Protein AF-A0A258YZA1-F1 (afdb_monomer_lite)

Foldseek 3Di:
DDDDQCLFVPVLLPPDDPVLLLVLLLDDDDDDDDDDDDDDDDDDCVVVVVVVCSVVSSVVSVVLVVVLVVVVVLLVVLLVCLQPPLQVVVLVCCVPVVPLQADEQEAAASRLVNVLSSLLHHDDLRHAEAHYALYATFLQLCAPVSVHVSVSSLVVLSHFWEYEAEAALLQCVRQVSCPSVCSSVVHDPPVGRDLPHSRHGCNHYNRHNHDPPQEDPPAQAQDPAPDADPIDTSHYHHHHYHVQQADPVRHRSSPSCPGNSNVRVSVNRVVVD

Sequence (273 aa):
TAEHSSNDGSVIFFEDSADVVFERAAQEPVAVPSTEDSDAAHDEGAAAGLIGDLFSGATRAVTSLLNLTTYYEMKKRAGTVGKNGVAPLIDGLDGQLGKLNRIHLIGHSFGGRLVTAAAANAMTDKIYSLVLLQAAFSHNGFSKTQNGFFRSMVDNQRIKGPIVVTHTRNDTAVGRAYPLASRISGVNAASLGDANDVFGGIGSNGAQRMEDGEVVGAINALLPSGQAYAWQPGKFHNLESSAFIVDPSGGDAHGFVYVPQVAWAISRVIVSA

Radius of gyration: 21.6 Å; chains: 1; bounding box: 56×41×61 Å

Structure (mmCIF, N/CA/C/O backbone):
data_AF-A0A258YZA1-F1
#
_entry.id   AF-A0A258YZA1-F1
#
loop_
_atom_site.group_PDB
_atom_site.id
_atom_site.type_symbol
_atom_site.label_atom_id
_atom_site.label_alt_id
_atom_site.label_comp_id
_atom_site.label_asym_id
_atom_site.label_entity_id
_atom_site.label_seq_id
_atom_site.pdbx_PDB_ins_code
_atom_site.Cartn_x
_atom_site.Cartn_y
_atom_site.Cartn_z
_atom_site.occupancy
_atom_site.B_iso_or_equiv
_atom_site.auth_seq_id
_atom_site.auth_comp_id
_atom_site.auth_asym_id
_atom_site.auth_atom_id
_atom_site.pdbx_PDB_model_num
ATOM 1 N N . THR A 1 1 ? 11.634 17.190 17.148 1.00 26.22 1 THR A N 1
ATOM 2 C CA . THR A 1 1 ? 12.636 17.441 16.092 1.00 26.22 1 THR A CA 1
ATOM 3 C C . THR A 1 1 ? 12.983 16.101 15.481 1.00 26.22 1 THR A C 1
ATOM 5 O O . THR A 1 1 ? 13.681 15.323 16.107 1.00 26.22 1 THR A O 1
ATOM 8 N N . ALA A 1 2 ? 12.354 15.753 14.357 1.00 27.14 2 ALA A N 1
ATOM 9 C CA . ALA A 1 2 ? 12.547 14.456 13.709 1.00 27.14 2 ALA A CA 1
ATOM 10 C C . ALA A 1 2 ? 13.579 14.621 12.590 1.00 27.14 2 ALA A C 1
ATOM 12 O O . ALA A 1 2 ? 13.326 15.365 11.640 1.00 27.14 2 ALA A O 1
ATOM 13 N N . GLU A 1 3 ? 14.736 13.976 12.738 1.00 26.12 3 GLU A N 1
ATOM 14 C CA . GLU A 1 3 ? 15.725 13.834 11.670 1.00 26.12 3 GLU A CA 1
ATOM 15 C C . GLU A 1 3 ? 15.060 13.196 10.445 1.00 26.12 3 GLU A C 1
ATOM 17 O O . GLU A 1 3 ? 14.357 12.187 10.544 1.00 26.12 3 GLU A O 1
ATOM 22 N N . HIS A 1 4 ? 15.228 13.835 9.286 1.00 33.91 4 HIS A N 1
ATOM 23 C CA . HIS A 1 4 ? 14.794 13.292 8.005 1.00 33.91 4 HIS A CA 1
ATOM 24 C C . HIS A 1 4 ? 15.561 11.993 7.734 1.00 33.91 4 HIS A C 1
ATOM 26 O O . HIS A 1 4 ? 16.783 11.993 7.635 1.00 33.91 4 HIS A O 1
ATOM 32 N N . SER A 1 5 ? 14.833 10.883 7.615 1.00 36.81 5 SER A N 1
ATOM 33 C CA . SER A 1 5 ? 15.388 9.594 7.201 1.00 36.81 5 SER A CA 1
ATOM 34 C C . SER A 1 5 ? 15.974 9.713 5.788 1.00 36.81 5 SER A C 1
ATOM 36 O O . SER A 1 5 ? 15.243 9.949 4.826 1.00 36.81 5 SER A O 1
ATOM 38 N N . SER A 1 6 ? 17.292 9.530 5.669 1.00 40.75 6 SER A N 1
ATOM 39 C CA . SER A 1 6 ? 18.077 9.548 4.422 1.00 40.75 6 SER A CA 1
ATOM 40 C C . SER A 1 6 ? 17.720 8.418 3.440 1.00 40.75 6 SER A C 1
ATOM 42 O O . SER A 1 6 ? 18.172 8.417 2.295 1.00 40.75 6 SER A O 1
ATOM 44 N N . ASN A 1 7 ? 16.857 7.483 3.850 1.00 42.94 7 ASN A N 1
ATOM 45 C CA . ASN A 1 7 ? 16.471 6.297 3.083 1.00 42.94 7 ASN A CA 1
ATOM 46 C C . ASN A 1 7 ? 15.399 6.548 2.005 1.00 42.94 7 ASN A C 1
ATOM 48 O O . ASN A 1 7 ? 14.974 5.603 1.338 1.00 42.94 7 ASN A O 1
ATOM 52 N N . ASP A 1 8 ? 14.926 7.788 1.819 1.00 46.78 8 ASP A N 1
ATOM 53 C CA . ASP A 1 8 ? 13.938 8.113 0.778 1.00 46.78 8 ASP A CA 1
ATOM 54 C C . ASP A 1 8 ? 14.512 8.795 -0.479 1.00 46.78 8 ASP A C 1
ATOM 56 O O . ASP A 1 8 ? 13.746 9.036 -1.426 1.00 46.78 8 ASP A O 1
ATOM 60 N N . GLY A 1 9 ? 15.826 9.066 -0.480 1.00 40.81 9 GLY A N 1
ATOM 61 C CA . GLY A 1 9 ? 16.595 9.630 -1.596 1.00 40.81 9 GLY A CA 1
ATOM 62 C C . GLY A 1 9 ? 16.413 11.130 -1.830 1.00 40.81 9 GLY A C 1
ATOM 63 O O . GLY A 1 9 ? 17.125 11.693 -2.656 1.00 40.81 9 GLY A O 1
ATOM 64 N N . SER A 1 10 ? 15.497 11.793 -1.114 1.00 42.19 10 SER A N 1
ATOM 65 C CA . SER A 1 10 ? 15.210 13.217 -1.334 1.00 42.19 10 SER A CA 1
ATOM 66 C C . SER A 1 10 ? 16.373 14.124 -0.925 1.00 42.19 10 SER A C 1
ATOM 68 O O . SER A 1 10 ? 16.656 15.093 -1.620 1.00 42.19 10 SER A O 1
ATOM 70 N N . VAL A 1 11 ? 17.089 13.779 0.149 1.00 39.25 11 VAL A N 1
ATOM 71 C CA . VAL A 1 11 ? 18.210 14.572 0.687 1.00 39.25 11 VAL A CA 1
ATOM 72 C C . VAL A 1 11 ? 19.355 14.695 -0.330 1.00 39.25 11 VAL A C 1
ATOM 74 O O . VAL A 1 11 ? 19.855 15.787 -0.562 1.00 39.25 11 VAL A O 1
ATOM 77 N N . ILE A 1 12 ? 19.680 13.606 -1.036 1.00 42.50 12 ILE A N 1
ATOM 78 C CA . ILE A 1 12 ? 20.759 13.555 -2.043 1.00 42.50 12 ILE A CA 1
ATOM 79 C C . ILE A 1 12 ? 20.463 14.472 -3.244 1.00 42.50 12 ILE A C 1
ATOM 81 O O . ILE A 1 12 ? 21.376 14.986 -3.876 1.00 42.50 12 ILE A O 1
ATOM 85 N N . PHE A 1 13 ? 19.187 14.692 -3.572 1.00 38.66 13 PHE A N 1
ATOM 86 C CA . PHE A 1 13 ? 18.798 15.464 -4.753 1.00 38.66 13 PHE A CA 1
ATOM 87 C C . PHE A 1 13 ? 18.743 16.981 -4.514 1.00 38.66 13 PHE A C 1
ATOM 89 O O . PHE A 1 13 ? 18.926 17.750 -5.452 1.00 38.66 13 PHE A O 1
ATOM 96 N N . PHE A 1 14 ? 18.464 17.422 -3.284 1.00 40.56 14 PHE A N 1
ATOM 97 C CA . PHE A 1 14 ? 18.261 18.844 -2.973 1.00 40.56 14 PHE A CA 1
ATOM 98 C C . PHE A 1 14 ? 19.474 19.527 -2.316 1.00 40.56 14 PHE A C 1
ATOM 100 O O . PHE A 1 14 ? 19.437 20.745 -2.149 1.00 40.56 14 PHE A O 1
ATOM 107 N N . GLU A 1 15 ? 20.524 18.781 -1.948 1.00 41.03 15 GLU A N 1
ATOM 108 C CA . GLU A 1 15 ? 21.741 19.330 -1.321 1.00 41.03 15 GLU A CA 1
ATOM 109 C C . GLU A 1 15 ? 22.916 19.548 -2.299 1.00 41.03 15 GLU A C 1
ATOM 111 O O . GLU A 1 15 ? 23.754 20.412 -2.040 1.00 41.03 15 GLU A O 1
ATOM 116 N N . ASP A 1 16 ? 22.965 18.844 -3.438 1.00 41.19 16 ASP A N 1
ATOM 117 C CA . ASP A 1 16 ? 24.006 19.021 -4.467 1.00 41.19 16 ASP A CA 1
ATOM 118 C C . ASP A 1 16 ? 23.702 20.220 -5.396 1.00 41.19 16 ASP A C 1
ATOM 120 O O . ASP A 1 16 ? 22.547 20.522 -5.710 1.00 41.19 16 ASP A O 1
ATOM 124 N N . SER A 1 17 ? 24.742 20.915 -5.876 1.00 39.44 17 SER A N 1
ATOM 125 C CA . SER A 1 17 ? 24.576 22.024 -6.826 1.00 39.44 17 SER A CA 1
ATOM 126 C C . SER A 1 17 ? 24.085 21.525 -8.191 1.00 39.44 17 SER A C 1
ATOM 128 O O . SER A 1 17 ? 24.500 20.472 -8.679 1.00 39.44 17 SER A O 1
ATOM 130 N N . ALA A 1 18 ? 23.211 22.306 -8.836 1.00 38.31 18 ALA A N 1
ATOM 131 C CA . ALA A 1 18 ? 22.598 21.952 -10.120 1.00 38.31 18 ALA A CA 1
ATOM 132 C C . ALA A 1 18 ? 23.637 21.564 -11.188 1.00 38.31 18 ALA A C 1
ATOM 134 O O . ALA A 1 18 ? 23.414 20.622 -11.944 1.00 38.31 18 ALA A O 1
ATOM 135 N N . ASP A 1 19 ? 24.792 22.231 -11.197 1.00 37.25 19 ASP A N 1
ATOM 136 C CA . ASP A 1 19 ? 25.877 21.998 -12.156 1.00 37.25 19 ASP A CA 1
ATOM 137 C C . ASP A 1 19 ? 26.463 20.579 -12.046 1.00 37.25 19 ASP A C 1
ATOM 139 O O . ASP A 1 19 ? 26.687 19.916 -13.056 1.00 37.25 19 ASP A O 1
ATOM 143 N N . VAL A 1 20 ? 26.615 20.066 -10.820 1.00 46.62 20 VAL A N 1
ATOM 144 C CA . VAL A 1 20 ? 27.126 18.711 -10.551 1.00 46.62 20 VAL A CA 1
ATOM 145 C C . VAL A 1 20 ? 26.106 17.649 -10.965 1.00 46.62 20 VAL A C 1
ATOM 147 O O . VAL A 1 20 ? 26.463 16.601 -11.505 1.00 46.62 20 VAL A O 1
ATOM 150 N N . VAL A 1 21 ? 24.817 17.925 -10.761 1.00 45.94 21 VAL A N 1
ATOM 151 C CA . VAL A 1 21 ? 23.722 17.046 -11.196 1.00 45.94 21 VAL A CA 1
ATOM 152 C C . VAL A 1 21 ? 23.637 16.995 -12.729 1.00 45.94 21 VAL A C 1
ATOM 154 O O . VAL A 1 21 ? 23.423 15.922 -13.297 1.00 45.94 21 VAL A O 1
ATOM 157 N N . PHE A 1 22 ? 23.855 18.127 -13.404 1.00 46.22 22 PHE A N 1
ATOM 158 C CA . PHE A 1 22 ? 23.875 18.227 -14.865 1.00 46.22 22 PHE A CA 1
ATOM 159 C C . PHE A 1 22 ? 25.072 17.512 -15.499 1.00 46.22 22 PHE A C 1
ATOM 161 O O . PHE A 1 22 ? 24.892 16.763 -16.460 1.00 46.22 22 PHE A O 1
ATOM 168 N N . GLU A 1 23 ? 26.272 17.688 -14.947 1.00 44.25 23 GLU A N 1
ATOM 169 C CA . GLU A 1 23 ? 27.494 17.051 -15.451 1.00 44.25 23 GLU A CA 1
ATOM 170 C C . GLU A 1 23 ? 27.418 15.518 -15.345 1.00 44.25 23 GLU A C 1
ATOM 172 O O . GLU A 1 23 ? 27.756 14.800 -16.288 1.00 44.25 23 GLU A O 1
ATOM 177 N N . ARG A 1 24 ? 26.864 15.002 -14.240 1.00 49.88 24 ARG A N 1
ATOM 178 C CA . ARG A 1 24 ? 26.657 13.559 -14.025 1.00 49.88 24 ARG A CA 1
ATOM 179 C C . ARG A 1 24 ? 25.540 12.968 -14.898 1.00 49.88 24 ARG A C 1
ATOM 181 O O . ARG A 1 24 ? 25.574 11.781 -15.216 1.00 49.88 24 ARG A O 1
ATOM 188 N N . ALA A 1 25 ? 24.560 13.775 -15.308 1.00 45.06 25 ALA A N 1
ATOM 189 C CA . ALA A 1 25 ? 23.486 13.353 -16.211 1.00 45.06 25 ALA A CA 1
ATOM 190 C C . ALA A 1 25 ? 23.902 13.341 -17.696 1.00 45.06 25 ALA A C 1
ATOM 192 O O . ALA A 1 25 ? 23.268 12.644 -18.490 1.00 45.06 25 ALA A O 1
ATOM 193 N N . ALA A 1 26 ? 24.944 14.097 -18.065 1.00 45.47 26 ALA A N 1
ATOM 194 C CA . ALA A 1 26 ? 25.428 14.250 -19.439 1.00 45.47 26 ALA A CA 1
ATOM 195 C C . ALA A 1 26 ? 26.462 13.191 -19.875 1.00 45.47 26 ALA A C 1
ATOM 197 O O . ALA A 1 26 ? 26.796 13.127 -21.056 1.00 45.47 26 ALA A O 1
ATOM 198 N N . GLN A 1 27 ? 26.968 12.358 -18.959 1.00 43.88 27 GLN A N 1
ATOM 199 C CA . GLN A 1 27 ? 27.915 11.291 -19.301 1.00 43.88 27 GLN A CA 1
ATOM 200 C C . GLN A 1 27 ? 27.212 10.128 -20.023 1.00 43.88 27 GLN A C 1
ATOM 202 O O . GLN A 1 27 ? 26.230 9.562 -19.530 1.00 43.88 27 GLN A O 1
ATOM 207 N N . GLU A 1 28 ? 27.723 9.774 -21.205 1.00 36.69 28 GLU A N 1
ATOM 208 C CA . GLU A 1 28 ? 27.230 8.655 -22.012 1.00 36.69 28 GLU A CA 1
ATOM 209 C C . GLU A 1 28 ? 27.427 7.297 -21.314 1.00 36.69 28 GLU A C 1
ATOM 211 O O . GLU A 1 28 ? 28.342 7.133 -20.502 1.00 36.69 28 GLU A O 1
ATOM 216 N N . PRO A 1 29 ? 26.566 6.299 -21.597 1.00 33.88 29 PRO A N 1
ATOM 217 C CA . PRO A 1 29 ? 26.710 4.974 -21.012 1.00 33.88 29 PRO A CA 1
ATOM 218 C C . PRO A 1 29 ? 28.062 4.357 -21.387 1.00 33.88 29 PRO A C 1
ATOM 220 O O . PRO A 1 29 ? 28.416 4.280 -22.560 1.00 33.88 29 PRO A O 1
ATOM 223 N N . VAL A 1 30 ? 28.783 3.828 -20.396 1.00 29.08 30 VAL A N 1
ATOM 224 C CA . VAL A 1 30 ? 29.873 2.887 -20.666 1.00 29.08 30 VAL A CA 1
ATOM 225 C C . VAL A 1 30 ? 29.246 1.653 -21.309 1.00 29.08 30 VAL A C 1
ATOM 227 O O . VAL A 1 30 ? 28.420 0.975 -20.692 1.00 29.08 30 VAL A O 1
ATOM 230 N N . ALA A 1 31 ? 29.605 1.402 -22.567 1.00 26.11 31 ALA A N 1
ATOM 231 C CA . ALA A 1 31 ? 29.191 0.218 -23.296 1.00 26.11 31 ALA A CA 1
ATOM 232 C C . ALA A 1 31 ? 29.581 -1.041 -22.506 1.00 26.11 31 ALA A C 1
ATOM 234 O O . ALA A 1 31 ? 30.740 -1.240 -22.141 1.00 26.11 31 ALA A O 1
ATOM 235 N N . VAL A 1 32 ? 28.598 -1.896 -22.241 1.00 27.41 32 VAL A N 1
ATOM 236 C CA . VAL A 1 32 ? 28.840 -3.272 -21.801 1.00 27.41 32 VAL A CA 1
ATOM 237 C C . VAL A 1 32 ? 29.402 -4.006 -23.024 1.00 27.41 32 VAL A C 1
ATOM 239 O O . VAL A 1 32 ? 28.780 -3.902 -24.084 1.00 27.41 32 VAL A O 1
ATOM 242 N N . PRO A 1 33 ? 30.556 -4.697 -22.951 1.00 25.52 33 PRO A N 1
ATOM 243 C CA . PRO A 1 33 ? 31.137 -5.315 -24.134 1.00 25.52 33 PRO A CA 1
ATOM 244 C C . PRO A 1 33 ? 30.206 -6.431 -24.613 1.00 25.52 33 PRO A C 1
ATOM 246 O O . PRO A 1 33 ? 30.085 -7.475 -23.974 1.00 25.52 33 PRO A O 1
ATOM 249 N N . SER A 1 34 ? 29.524 -6.188 -25.731 1.00 27.12 34 SER A N 1
ATOM 250 C CA . SER A 1 34 ? 28.928 -7.245 -26.537 1.00 27.12 34 SER A CA 1
ATOM 251 C C . SER A 1 34 ? 30.040 -7.793 -27.420 1.00 27.12 34 SER A C 1
ATOM 253 O O . SER A 1 34 ? 30.745 -7.057 -28.104 1.00 27.12 34 SER A O 1
ATOM 255 N N . THR A 1 35 ? 30.261 -9.094 -27.311 1.00 29.38 35 THR A N 1
ATOM 256 C CA . THR A 1 35 ? 31.112 -9.838 -28.229 1.00 29.38 35 THR A CA 1
ATOM 257 C C . THR A 1 35 ? 30.246 -10.206 -29.423 1.00 29.38 35 THR A C 1
ATOM 259 O O . THR A 1 35 ? 29.247 -10.887 -29.231 1.00 29.38 35 THR A O 1
ATOM 262 N N . GLU A 1 36 ? 30.586 -9.686 -30.605 1.00 26.58 36 GLU A N 1
ATOM 263 C CA . GLU A 1 36 ? 30.593 -10.382 -31.905 1.00 26.58 36 GLU A CA 1
ATOM 264 C C . GLU A 1 36 ? 30.867 -9.383 -33.049 1.00 26.58 36 GLU A C 1
ATOM 266 O O . GLU A 1 36 ? 30.218 -8.346 -33.172 1.00 26.58 36 GLU A O 1
ATOM 271 N N . ASP A 1 37 ? 31.880 -9.707 -33.857 1.00 26.53 37 ASP A N 1
ATOM 272 C CA . ASP A 1 37 ? 32.347 -8.974 -35.038 1.00 26.53 37 ASP A CA 1
ATOM 273 C C . ASP A 1 37 ? 31.371 -9.075 -36.229 1.00 26.53 37 ASP A C 1
ATOM 275 O O . ASP A 1 37 ? 30.843 -10.150 -36.515 1.00 26.53 37 ASP A O 1
ATOM 279 N N . SER A 1 38 ? 31.217 -7.993 -37.007 1.00 26.86 38 SER A N 1
ATOM 280 C CA . SER A 1 38 ? 31.479 -7.987 -38.468 1.00 26.86 38 SER A CA 1
ATOM 281 C C . SER A 1 38 ? 31.224 -6.621 -39.142 1.00 26.86 38 SER A C 1
ATOM 283 O O . SER A 1 38 ? 30.146 -6.039 -39.068 1.00 26.86 38 SER A O 1
ATOM 285 N N . ASP A 1 39 ? 32.290 -6.156 -39.800 1.00 25.36 39 ASP A N 1
ATOM 286 C CA . ASP A 1 39 ? 32.493 -5.178 -40.885 1.00 25.36 39 ASP A CA 1
ATOM 287 C C . ASP A 1 39 ? 31.299 -4.515 -41.619 1.00 25.36 39 ASP A C 1
ATOM 289 O O . ASP A 1 39 ? 30.446 -5.187 -42.193 1.00 25.36 39 ASP A O 1
ATOM 293 N N . ALA A 1 40 ? 31.359 -3.179 -41.786 1.00 25.61 40 ALA A N 1
ATOM 294 C CA . ALA A 1 40 ? 31.818 -2.495 -43.022 1.00 25.61 40 ALA A CA 1
ATOM 295 C C . ALA A 1 40 ? 31.215 -1.074 -43.219 1.00 25.61 40 ALA A C 1
ATOM 297 O O . ALA A 1 40 ? 30.014 -0.903 -43.387 1.00 25.61 40 ALA A O 1
ATOM 298 N N . ALA A 1 41 ? 32.118 -0.083 -43.251 1.00 27.83 41 ALA A N 1
ATOM 299 C CA . ALA A 1 41 ? 32.136 1.223 -43.939 1.00 27.83 41 ALA A CA 1
ATOM 300 C C . ALA A 1 41 ? 30.834 1.947 -44.376 1.00 27.83 41 ALA A C 1
ATOM 302 O O . ALA A 1 41 ? 30.121 1.488 -45.260 1.00 27.83 41 ALA A O 1
ATOM 303 N N . HIS A 1 42 ? 30.685 3.207 -43.936 1.00 27.11 42 HIS A N 1
ATOM 304 C CA . HIS A 1 42 ? 30.753 4.391 -44.816 1.00 27.11 42 HIS A CA 1
ATOM 305 C C . HIS A 1 42 ? 30.848 5.679 -43.974 1.00 27.11 42 HIS A C 1
ATOM 307 O O . HIS A 1 42 ? 29.958 5.994 -43.188 1.00 27.11 42 HIS A O 1
ATOM 313 N N . ASP A 1 43 ? 31.953 6.405 -44.143 1.00 35.44 43 ASP A N 1
ATOM 314 C CA . ASP A 1 43 ? 32.221 7.717 -43.555 1.00 35.44 43 ASP A CA 1
ATOM 315 C C . ASP A 1 43 ? 31.808 8.794 -44.563 1.00 35.44 43 ASP A C 1
ATOM 317 O O . ASP A 1 43 ? 32.423 8.901 -45.618 1.00 35.44 43 ASP A O 1
ATOM 321 N N . GLU A 1 44 ? 30.724 9.513 -44.267 1.00 32.56 44 GLU A N 1
ATOM 322 C CA . GLU A 1 44 ? 30.399 10.851 -44.784 1.00 32.56 44 GLU A CA 1
ATOM 323 C C . GLU A 1 44 ? 29.181 11.384 -43.998 1.00 32.56 44 GLU A C 1
ATOM 325 O O . GLU A 1 44 ? 28.026 11.283 -44.406 1.00 32.56 44 GLU A O 1
ATOM 330 N N . GLY A 1 45 ? 29.430 11.894 -42.786 1.00 33.47 45 GLY A N 1
ATOM 331 C CA . GLY A 1 45 ? 28.372 12.448 -41.921 1.00 33.47 45 GLY A CA 1
ATOM 332 C C . GLY A 1 45 ? 28.764 12.751 -40.469 1.00 33.47 45 GLY A C 1
ATOM 333 O O . GLY A 1 45 ? 27.928 13.217 -39.692 1.00 33.47 45 GLY A O 1
ATOM 334 N N . ALA A 1 46 ? 30.025 12.524 -40.088 1.00 37.81 46 ALA A N 1
ATOM 335 C CA . ALA A 1 46 ? 30.468 12.530 -38.693 1.00 37.81 46 ALA A CA 1
ATOM 336 C C . ALA A 1 46 ? 30.222 13.857 -37.944 1.00 37.81 46 ALA A C 1
ATOM 338 O O . ALA A 1 46 ? 29.869 13.843 -36.769 1.00 37.81 46 ALA A O 1
ATOM 339 N N . ALA A 1 47 ? 30.328 15.017 -38.602 1.00 34.66 47 ALA A N 1
ATOM 340 C CA . ALA A 1 47 ? 30.189 16.309 -37.920 1.00 34.66 47 ALA A CA 1
ATOM 341 C C . ALA A 1 47 ? 28.732 16.695 -37.586 1.00 34.66 47 ALA A C 1
ATOM 343 O O . ALA A 1 47 ? 28.492 17.366 -36.583 1.00 34.66 47 ALA A O 1
ATOM 344 N N . ALA A 1 48 ? 27.753 16.264 -38.392 1.00 34.44 48 ALA A N 1
ATOM 345 C CA . ALA A 1 48 ? 26.333 16.535 -38.137 1.00 34.44 48 ALA A CA 1
ATOM 346 C C . ALA A 1 48 ? 25.737 15.551 -37.114 1.00 34.44 48 ALA A C 1
ATOM 348 O O . ALA A 1 48 ? 24.913 15.955 -36.291 1.00 34.44 48 ALA A O 1
ATOM 349 N N . GLY A 1 49 ? 26.204 14.295 -37.125 1.00 35.62 49 GLY A N 1
ATOM 350 C CA . GLY A 1 49 ? 25.858 13.281 -36.125 1.00 35.62 49 GLY A CA 1
ATOM 351 C C . GLY A 1 49 ? 26.360 13.649 -34.730 1.00 35.62 49 GLY A C 1
ATOM 352 O O . GLY A 1 49 ? 25.575 13.663 -33.797 1.00 35.62 49 GLY A O 1
ATOM 353 N N . LEU A 1 50 ? 27.615 14.094 -34.598 1.00 36.19 50 LEU A N 1
ATOM 354 C CA . LEU A 1 50 ? 28.203 14.461 -33.300 1.00 36.19 50 LEU A CA 1
ATOM 355 C C . LEU A 1 50 ? 27.510 15.657 -32.624 1.00 36.19 50 LEU A C 1
ATOM 357 O O . LEU A 1 50 ? 27.312 15.653 -31.412 1.00 36.19 50 LEU A O 1
ATOM 361 N N . ILE A 1 51 ? 27.106 16.679 -33.387 1.00 35.62 51 ILE A N 1
ATOM 362 C CA . ILE A 1 51 ? 26.368 17.828 -32.832 1.00 35.62 51 ILE A CA 1
ATOM 363 C C . ILE A 1 51 ? 24.924 17.416 -32.504 1.00 35.62 51 ILE A C 1
ATOM 365 O O . ILE A 1 51 ? 24.411 17.782 -31.448 1.00 35.62 51 ILE A O 1
ATOM 369 N N . GLY A 1 52 ? 24.279 16.613 -33.357 1.00 38.12 52 GLY A N 1
ATOM 370 C CA . GLY A 1 52 ? 22.950 16.054 -33.089 1.00 38.12 52 GLY A CA 1
ATOM 371 C C . GLY A 1 52 ? 22.916 15.127 -31.868 1.00 38.12 52 GLY A C 1
ATOM 372 O O . GLY A 1 52 ? 21.979 15.193 -31.073 1.00 38.12 52 GLY A O 1
ATOM 373 N N . ASP A 1 53 ? 23.958 14.326 -31.661 1.00 47.88 53 ASP A N 1
ATOM 374 C CA . ASP A 1 53 ? 24.106 13.409 -30.531 1.00 47.88 53 ASP A CA 1
ATOM 375 C C . ASP A 1 53 ? 24.410 14.149 -29.227 1.00 47.88 53 ASP A C 1
ATOM 377 O O . ASP A 1 53 ? 23.788 13.856 -28.207 1.00 47.88 53 ASP A O 1
ATOM 381 N N . LEU A 1 54 ? 25.232 15.204 -29.261 1.00 42.66 54 LEU A N 1
ATOM 382 C CA . LEU A 1 54 ? 25.462 16.071 -28.098 1.00 42.66 54 LEU A CA 1
ATOM 383 C C . LEU A 1 54 ? 24.204 16.860 -27.698 1.00 42.66 54 LEU A C 1
ATOM 385 O O . LEU A 1 54 ? 23.849 16.908 -26.517 1.00 42.66 54 LEU A O 1
ATOM 389 N N . PHE A 1 55 ? 23.482 17.444 -28.662 1.00 45.16 55 PHE A N 1
ATOM 390 C CA . PHE A 1 55 ? 22.226 18.156 -28.385 1.00 45.16 55 PHE A CA 1
ATOM 391 C C . PHE A 1 55 ? 21.103 17.200 -27.956 1.00 45.16 55 PHE A C 1
ATOM 393 O O . PHE A 1 55 ? 20.326 17.519 -27.050 1.00 45.16 55 PHE A O 1
ATOM 400 N N . SER A 1 56 ? 21.017 16.010 -28.557 1.00 52.84 56 SER A N 1
ATOM 401 C CA . SER A 1 56 ? 20.055 14.983 -28.145 1.00 52.84 56 SER A CA 1
ATOM 402 C C . SER A 1 56 ? 20.417 14.370 -26.788 1.00 52.84 56 SER A C 1
ATOM 404 O O . SER A 1 56 ? 19.525 13.998 -26.030 1.00 52.84 56 SER A O 1
ATOM 406 N N . GLY A 1 57 ? 21.704 14.285 -26.445 1.00 49.81 57 GLY A N 1
ATOM 407 C CA . GLY A 1 57 ? 22.202 13.861 -25.138 1.00 49.81 57 GLY A CA 1
ATOM 408 C C . GLY A 1 57 ? 21.850 14.870 -24.047 1.00 49.81 57 GLY A C 1
ATOM 409 O O . GLY A 1 57 ? 21.239 14.503 -23.045 1.00 49.81 57 GLY A O 1
ATOM 410 N N . ALA A 1 58 ? 22.115 16.159 -24.281 1.00 52.22 58 ALA A N 1
ATOM 411 C CA . ALA A 1 58 ? 21.763 17.235 -23.352 1.00 52.22 58 ALA A CA 1
ATOM 412 C C . ALA A 1 58 ? 20.241 17.360 -23.147 1.00 52.22 58 ALA A C 1
ATOM 414 O O . ALA A 1 58 ? 19.770 17.491 -22.018 1.00 52.22 58 ALA A O 1
ATOM 415 N N . THR A 1 59 ? 19.443 17.256 -24.214 1.00 53.38 59 THR A N 1
ATOM 416 C CA . THR A 1 59 ? 17.970 17.275 -24.108 1.00 53.38 59 THR A CA 1
ATOM 417 C C . THR A 1 59 ? 17.416 16.029 -23.416 1.00 53.38 59 THR A C 1
ATOM 419 O O . THR A 1 59 ? 16.491 16.149 -22.607 1.00 53.38 59 THR A O 1
ATOM 422 N N . ARG A 1 60 ? 18.000 14.843 -23.641 1.00 52.47 60 ARG A N 1
ATOM 423 C CA . ARG A 1 60 ? 17.674 13.618 -22.888 1.00 52.47 60 ARG A CA 1
ATOM 424 C C . ARG A 1 60 ? 18.053 13.734 -21.412 1.00 52.47 60 ARG A C 1
ATOM 426 O O . ARG A 1 60 ? 17.261 13.313 -20.568 1.00 52.47 60 ARG A O 1
ATOM 433 N N . ALA A 1 61 ? 19.194 14.340 -21.087 1.00 52.66 61 ALA A N 1
ATOM 434 C CA . ALA A 1 61 ? 19.631 14.590 -19.713 1.00 52.66 61 ALA A CA 1
ATOM 435 C C . ALA A 1 61 ? 18.693 15.571 -18.990 1.00 52.66 61 ALA A C 1
ATOM 437 O O . ALA A 1 61 ? 18.194 15.255 -17.911 1.00 52.66 61 ALA A O 1
ATOM 438 N N . VAL A 1 62 ? 18.357 16.702 -19.623 1.00 52.25 62 VAL A N 1
ATOM 439 C CA . VAL A 1 62 ? 17.372 17.674 -19.112 1.00 52.25 62 VAL A CA 1
ATOM 440 C C . VAL A 1 62 ? 16.009 17.010 -18.911 1.00 52.25 62 VAL A C 1
ATOM 442 O O . VAL A 1 62 ? 15.417 17.141 -17.846 1.00 52.25 62 VAL A O 1
ATOM 445 N N . THR A 1 63 ? 15.515 16.253 -19.893 1.00 53.53 63 THR A N 1
ATOM 446 C CA . THR A 1 63 ? 14.209 15.575 -19.798 1.00 53.53 63 THR A CA 1
ATOM 447 C C . THR A 1 63 ? 14.209 14.519 -18.696 1.00 53.53 63 THR A C 1
ATOM 449 O O . THR A 1 63 ? 13.254 14.424 -17.931 1.00 53.53 63 THR A O 1
ATOM 452 N N . SER A 1 64 ? 15.298 13.763 -18.551 1.00 53.53 64 SER A N 1
ATOM 453 C CA . SER A 1 64 ? 15.455 12.775 -17.477 1.00 53.53 64 SER A CA 1
ATOM 454 C C . SER A 1 64 ? 15.506 13.438 -16.099 1.00 53.53 64 SER A C 1
ATOM 456 O O . SER A 1 64 ? 14.863 12.956 -15.169 1.00 53.53 64 SER A O 1
ATOM 458 N N . LEU A 1 65 ? 16.199 14.574 -15.974 1.00 50.72 65 LEU A N 1
ATOM 459 C CA . LEU A 1 65 ? 16.262 15.362 -14.744 1.00 50.72 65 LEU A CA 1
ATOM 460 C C . LEU A 1 65 ? 14.910 16.009 -14.402 1.00 50.72 65 LEU A C 1
ATOM 462 O O . LEU A 1 65 ? 14.495 15.995 -13.243 1.00 50.72 65 LEU A O 1
ATOM 466 N N . LEU A 1 66 ? 14.187 16.530 -15.396 1.00 51.88 66 LEU A N 1
ATOM 467 C CA . LEU A 1 66 ? 12.833 17.066 -15.228 1.00 51.88 66 LEU A CA 1
ATOM 468 C C . LEU A 1 66 ? 11.845 15.968 -14.827 1.00 51.88 66 LEU A C 1
ATOM 470 O O . LEU A 1 66 ? 11.035 16.177 -13.924 1.00 51.88 66 LEU A O 1
ATOM 474 N N . ASN A 1 67 ? 11.946 14.785 -15.433 1.00 56.75 67 ASN A N 1
ATOM 475 C CA . ASN A 1 67 ? 11.141 13.622 -15.067 1.00 56.75 67 ASN A CA 1
ATOM 476 C C . ASN A 1 67 ? 11.450 13.160 -13.637 1.00 56.75 67 ASN A C 1
ATOM 478 O O . ASN A 1 67 ? 10.526 12.859 -12.883 1.00 56.75 67 ASN A O 1
ATOM 482 N N . LEU A 1 68 ? 12.721 13.186 -13.226 1.00 59.19 68 LEU A N 1
ATOM 483 C CA . LEU A 1 68 ? 13.135 12.857 -11.862 1.00 59.19 68 LEU A CA 1
ATOM 484 C C . LEU A 1 68 ? 12.644 13.894 -10.840 1.00 59.19 68 LEU A C 1
ATOM 486 O O . LEU A 1 68 ? 12.091 13.535 -9.802 1.00 59.19 68 LEU A O 1
ATOM 490 N N . THR A 1 69 ? 12.789 15.183 -11.149 1.00 57.09 69 THR A N 1
ATOM 491 C CA . THR A 1 69 ? 12.294 16.284 -10.305 1.00 57.09 69 THR A CA 1
ATOM 492 C C . THR A 1 69 ? 10.781 16.181 -10.137 1.00 57.09 69 THR A C 1
ATOM 494 O O . THR A 1 69 ? 10.264 16.230 -9.022 1.00 57.09 69 THR A O 1
ATOM 497 N N . THR A 1 70 ? 10.071 15.960 -11.245 1.00 59.25 70 THR A N 1
ATOM 498 C CA . THR A 1 70 ? 8.619 15.756 -11.262 1.00 59.25 70 THR A CA 1
ATOM 499 C C . THR A 1 70 ? 8.230 14.539 -10.429 1.00 59.25 70 THR A C 1
ATOM 501 O O . THR A 1 70 ? 7.304 14.620 -9.626 1.00 59.25 70 THR A O 1
ATOM 504 N N . TYR A 1 71 ? 8.976 13.439 -10.537 1.00 61.34 71 TYR A N 1
ATOM 505 C CA . TYR A 1 71 ? 8.773 12.237 -9.733 1.00 61.34 71 TYR A CA 1
ATOM 506 C C . TYR A 1 71 ? 8.918 12.511 -8.227 1.00 61.34 71 TYR A C 1
ATOM 508 O O . TYR A 1 71 ? 8.032 12.145 -7.448 1.00 61.34 71 TYR A O 1
ATOM 516 N N . TYR A 1 72 ? 9.982 13.197 -7.794 1.00 64.50 72 TYR A N 1
ATOM 517 C CA . TYR A 1 72 ? 10.176 13.541 -6.379 1.00 64.50 72 TYR A CA 1
ATOM 518 C C . TYR A 1 72 ? 9.121 14.521 -5.864 1.00 64.50 72 TYR A C 1
ATOM 520 O O . TYR A 1 72 ? 8.595 14.336 -4.762 1.00 64.50 72 TYR A O 1
ATOM 528 N N . GLU A 1 73 ? 8.748 15.515 -6.669 1.00 69.44 73 GLU A N 1
ATOM 529 C CA . GLU A 1 73 ? 7.646 16.425 -6.360 1.00 69.44 73 GLU A CA 1
ATOM 530 C C . GLU A 1 73 ? 6.321 15.670 -6.209 1.00 69.44 73 GLU A C 1
ATOM 532 O O . GLU A 1 73 ? 5.612 15.856 -5.220 1.00 69.44 73 GLU A O 1
ATOM 537 N N . MET A 1 74 ? 5.998 14.752 -7.124 1.00 72.06 74 MET A N 1
ATOM 538 C CA . MET A 1 74 ? 4.795 13.917 -7.041 1.00 72.06 74 MET A CA 1
ATOM 539 C C . MET A 1 74 ? 4.810 13.013 -5.802 1.00 72.06 74 MET A C 1
ATOM 541 O O . MET A 1 74 ? 3.810 12.943 -5.084 1.00 72.06 74 MET A O 1
ATOM 545 N N . LYS A 1 75 ? 5.952 12.394 -5.480 1.00 70.81 75 LYS A N 1
ATOM 546 C CA . LYS A 1 75 ? 6.149 11.587 -4.263 1.00 70.81 75 LYS A CA 1
ATOM 547 C C . LYS A 1 75 ? 5.932 12.409 -2.991 1.00 70.81 75 LYS A C 1
ATOM 549 O O . LYS A 1 75 ? 5.263 11.956 -2.053 1.00 70.81 75 LYS A O 1
ATOM 554 N N . LYS A 1 76 ? 6.492 13.621 -2.940 1.00 74.38 76 LYS A N 1
ATOM 555 C CA . LYS A 1 76 ? 6.339 14.558 -1.819 1.00 74.38 76 LYS A CA 1
ATOM 556 C C . LYS A 1 76 ? 4.884 14.996 -1.680 1.00 74.38 76 LYS A C 1
ATOM 558 O O . LYS A 1 76 ? 4.308 14.866 -0.600 1.00 74.38 76 LYS A O 1
ATOM 563 N N . ARG A 1 77 ? 4.259 15.416 -2.785 1.00 78.31 77 ARG A N 1
ATOM 564 C CA . ARG A 1 77 ? 2.847 15.819 -2.839 1.00 78.31 77 ARG A CA 1
ATOM 565 C C . ARG A 1 77 ? 1.914 14.697 -2.412 1.00 78.31 77 ARG A C 1
ATOM 567 O O . ARG A 1 77 ? 1.011 14.964 -1.632 1.00 78.31 77 ARG A O 1
ATOM 574 N N . ALA A 1 78 ? 2.152 13.457 -2.832 1.00 81.75 78 ALA A N 1
ATOM 575 C CA . ALA A 1 78 ? 1.353 12.310 -2.407 1.00 81.75 78 ALA A CA 1
ATOM 576 C C . ALA A 1 78 ? 1.342 12.152 -0.877 1.00 81.75 78 ALA A C 1
ATOM 578 O O . ALA A 1 78 ? 0.278 11.995 -0.281 1.00 81.75 78 ALA A O 1
ATOM 579 N N . GLY A 1 79 ? 2.507 12.278 -0.231 1.00 83.38 79 GLY A N 1
ATOM 580 C CA . GLY A 1 79 ? 2.603 12.277 1.232 1.00 83.38 79 GLY A CA 1
ATOM 581 C C . GLY A 1 79 ? 1.847 13.444 1.876 1.00 83.38 79 GLY A C 1
ATOM 582 O O . GLY A 1 79 ? 1.070 13.237 2.808 1.00 83.38 79 GLY A O 1
ATOM 583 N N . THR A 1 80 ? 2.024 14.659 1.347 1.00 86.56 80 THR A N 1
ATOM 584 C CA . THR A 1 80 ? 1.340 15.871 1.829 1.00 86.56 80 THR A CA 1
ATOM 585 C C . THR A 1 80 ? -0.179 15.776 1.689 1.00 86.56 80 THR A C 1
ATOM 587 O O . THR A 1 80 ? -0.892 16.071 2.643 1.00 86.56 80 THR A O 1
ATOM 590 N N . VAL A 1 81 ? -0.688 15.339 0.534 1.00 94.00 81 VAL A N 1
ATOM 591 C CA . VAL A 1 81 ? -2.128 15.178 0.276 1.00 94.00 81 VAL A CA 1
ATOM 592 C C . VAL A 1 81 ? -2.716 14.083 1.162 1.00 94.00 81 VAL A C 1
ATOM 594 O O . VAL A 1 81 ? -3.795 14.268 1.719 1.00 94.00 81 VAL A O 1
ATOM 597 N N . GLY A 1 82 ? -2.004 12.970 1.352 1.00 95.88 82 GLY A N 1
ATOM 598 C CA . GLY A 1 82 ? -2.440 11.906 2.254 1.00 95.88 82 GLY A CA 1
ATOM 599 C C . GLY A 1 82 ? -2.586 12.398 3.693 1.00 95.88 82 GLY A C 1
ATOM 600 O O . GLY A 1 82 ? -3.644 12.235 4.298 1.00 95.88 82 GLY A O 1
ATOM 601 N N . LYS A 1 83 ? -1.550 13.067 4.213 1.00 94.81 83 LYS A N 1
ATOM 602 C CA . LYS A 1 83 ? -1.509 13.574 5.591 1.00 94.81 83 LYS A CA 1
ATOM 603 C C . LYS A 1 83 ? -2.464 14.743 5.847 1.00 94.81 83 LYS A C 1
ATOM 605 O O . LYS A 1 83 ? -3.142 14.753 6.864 1.00 94.81 83 LYS A O 1
ATOM 610 N N . ASN A 1 84 ? -2.479 15.743 4.969 1.00 94.25 84 ASN A N 1
ATOM 611 C CA . ASN A 1 84 ? -3.169 17.013 5.225 1.00 94.25 84 ASN A CA 1
ATOM 612 C C . ASN A 1 84 ? -4.537 17.109 4.535 1.00 94.25 84 ASN A C 1
ATOM 614 O O . ASN A 1 84 ? -5.306 18.007 4.853 1.00 94.25 84 ASN A O 1
ATOM 618 N N . GLY A 1 85 ? -4.828 16.230 3.572 1.00 95.56 85 GLY A N 1
ATOM 619 C CA . GLY A 1 85 ? -6.095 16.211 2.838 1.00 95.56 85 GLY A CA 1
ATOM 620 C C . GLY A 1 85 ? -6.946 14.998 3.194 1.00 95.56 85 GLY A C 1
ATOM 621 O O . GLY A 1 85 ? -8.021 15.137 3.771 1.00 95.56 85 GLY A O 1
ATOM 622 N N . VAL A 1 86 ? -6.461 13.797 2.867 1.00 96.50 86 VAL A N 1
ATOM 623 C CA . VAL A 1 86 ? -7.266 12.571 2.993 1.00 96.50 86 VAL A CA 1
ATOM 624 C C . VAL A 1 86 ? -7.457 12.142 4.445 1.00 96.50 86 VAL A C 1
ATOM 626 O O . VAL A 1 86 ? -8.572 11.769 4.791 1.00 96.50 86 VAL A O 1
ATOM 629 N N . ALA A 1 87 ? -6.435 12.229 5.304 1.00 96.56 87 ALA A N 1
ATOM 630 C CA . ALA A 1 87 ? -6.579 11.902 6.727 1.00 96.56 87 ALA A CA 1
ATOM 631 C C . ALA A 1 87 ? -7.687 12.729 7.428 1.00 96.56 87 ALA A C 1
ATOM 633 O O . ALA A 1 87 ? -8.621 12.123 7.951 1.00 96.56 87 ALA A O 1
ATOM 634 N N . PRO A 1 88 ? -7.691 14.078 7.355 1.00 96.00 88 PRO A N 1
ATOM 635 C CA . PRO A 1 88 ? -8.786 14.879 7.907 1.00 96.00 88 PRO A CA 1
ATOM 636 C C . PRO A 1 88 ? -10.155 14.577 7.286 1.00 96.00 88 PRO A C 1
ATOM 638 O O . PRO A 1 88 ? -11.169 14.619 7.980 1.00 96.00 88 PRO A O 1
ATOM 641 N N . LEU A 1 89 ? -10.203 14.259 5.986 1.00 93.56 89 LEU A N 1
ATOM 642 C CA . LEU A 1 89 ? -11.448 13.884 5.314 1.00 93.56 89 LEU A CA 1
ATOM 643 C C . LEU A 1 89 ? -12.038 12.598 5.904 1.00 93.56 89 LEU A C 1
ATOM 645 O O . LEU A 1 89 ? -13.232 12.562 6.198 1.00 93.56 89 LEU A O 1
ATOM 649 N N . ILE A 1 90 ? -11.226 11.553 6.088 1.00 92.69 90 ILE A N 1
ATOM 650 C CA . ILE A 1 90 ? -11.725 10.287 6.639 1.00 92.69 90 ILE A CA 1
ATOM 651 C C . ILE A 1 90 ? -12.121 10.411 8.113 1.00 92.69 90 ILE A C 1
ATOM 653 O O . ILE A 1 90 ? -13.123 9.819 8.510 1.00 92.69 90 ILE A O 1
ATOM 657 N N . ASP A 1 91 ? -11.419 11.244 8.886 1.00 92.62 91 ASP A N 1
ATOM 658 C CA . ASP A 1 91 ? -11.805 11.571 10.264 1.00 92.62 91 ASP A CA 1
ATOM 659 C C . ASP A 1 91 ? -13.153 12.315 10.312 1.00 92.62 91 ASP A C 1
ATOM 661 O O . ASP A 1 91 ? -14.001 12.035 11.161 1.00 92.62 91 ASP A O 1
ATOM 665 N N . GLY A 1 92 ? -13.392 13.226 9.362 1.00 89.62 92 GLY A N 1
ATOM 666 C CA . GLY A 1 92 ? -14.669 13.928 9.228 1.00 89.62 92 GLY A CA 1
ATOM 667 C C . GLY A 1 92 ? -15.833 13.013 8.830 1.00 89.62 92 GLY A C 1
ATOM 668 O O . GLY A 1 92 ? -16.936 13.159 9.358 1.00 89.62 92 GLY A O 1
ATOM 669 N N . LEU A 1 93 ? -15.595 12.049 7.931 1.00 85.81 93 LEU A N 1
ATOM 670 C CA . LEU A 1 93 ? -16.610 11.077 7.503 1.00 85.81 93 LEU A CA 1
ATOM 671 C C . LEU A 1 93 ? -17.065 10.167 8.651 1.00 85.81 93 LEU A C 1
ATOM 673 O O . LEU A 1 93 ? -18.261 9.897 8.768 1.00 85.81 93 LEU A O 1
ATOM 677 N N . ASP A 1 94 ? -16.137 9.728 9.504 1.00 75.31 94 ASP A N 1
ATOM 678 C CA . ASP A 1 94 ? -16.440 8.925 10.696 1.00 75.31 94 ASP A CA 1
ATOM 679 C C . ASP A 1 94 ? -17.384 9.681 11.648 1.00 75.31 94 ASP A C 1
ATOM 681 O O . ASP A 1 94 ? -18.431 9.167 12.046 1.00 75.31 94 ASP A O 1
ATOM 685 N N . GLY A 1 95 ? -17.090 10.962 11.902 1.00 75.62 95 GLY A N 1
ATOM 686 C CA . GLY A 1 95 ? -17.928 11.820 12.744 1.00 75.62 95 GLY A CA 1
ATOM 687 C C . GLY A 1 95 ? -19.332 12.096 12.187 1.00 75.62 95 GLY A C 1
ATOM 688 O O . GLY A 1 95 ? -20.256 12.339 12.962 1.00 75.62 95 GLY A O 1
ATOM 689 N N . GLN A 1 96 ? -19.518 12.057 10.862 1.00 79.88 96 GLN A N 1
ATOM 690 C CA . GLN A 1 96 ? -20.791 12.399 10.212 1.00 79.88 96 GLN A CA 1
ATOM 691 C C . GLN A 1 96 ? -21.695 11.197 9.938 1.00 79.88 96 GLN A C 1
ATOM 693 O O . GLN A 1 96 ? -22.919 11.319 9.999 1.00 79.88 96 GLN A O 1
ATOM 698 N N . LEU A 1 97 ? -21.121 10.046 9.580 1.00 77.12 97 LEU A N 1
ATOM 699 C CA . LEU A 1 97 ? -21.907 8.964 8.991 1.00 77.12 97 LEU A CA 1
ATOM 700 C C . LEU A 1 97 ? -22.575 8.047 10.017 1.00 77.12 97 LEU A C 1
ATOM 702 O O . LEU A 1 97 ? -23.507 7.344 9.631 1.00 77.12 97 LEU A O 1
ATOM 706 N N . GLY A 1 98 ? -22.149 8.037 11.289 1.00 68.25 98 GLY A N 1
ATOM 707 C CA . GLY A 1 98 ? -22.788 7.348 12.435 1.00 68.25 98 GLY A CA 1
ATOM 708 C C . GLY A 1 98 ? -22.959 5.817 12.335 1.00 68.25 98 GLY A C 1
ATOM 709 O O . GLY A 1 98 ? -23.178 5.147 13.339 1.00 68.25 98 GLY A O 1
ATOM 710 N N . LYS A 1 99 ? -22.858 5.257 11.127 1.00 79.06 99 LYS A N 1
ATOM 711 C CA . LYS A 1 99 ? -22.970 3.848 10.729 1.00 79.06 99 LYS A CA 1
ATOM 712 C C . LYS A 1 99 ? -21.752 3.399 9.913 1.00 79.06 99 LYS A C 1
ATOM 714 O O . LYS A 1 99 ? -21.749 2.293 9.371 1.00 79.06 99 LYS A O 1
ATOM 719 N N . LEU A 1 100 ? -20.743 4.262 9.763 1.00 81.88 100 LEU A N 1
ATOM 720 C CA . LEU A 1 100 ? -19.508 3.912 9.075 1.00 81.88 100 LEU A CA 1
ATOM 721 C C . LEU A 1 100 ? -18.708 2.967 9.969 1.00 81.88 100 LEU A C 1
ATOM 723 O O . LEU A 1 100 ?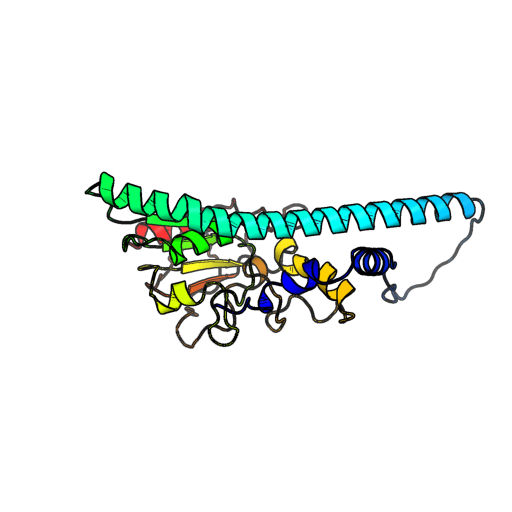 -18.064 3.375 10.927 1.00 81.88 100 LEU A O 1
ATOM 727 N N . ASN A 1 101 ? -18.768 1.678 9.656 1.00 84.88 101 ASN A N 1
ATOM 728 C CA . ASN A 1 101 ? -18.082 0.674 10.460 1.00 84.88 101 ASN A CA 1
ATOM 729 C C . ASN A 1 101 ? -16.629 0.474 10.016 1.00 84.88 101 ASN A C 1
ATOM 731 O O . ASN A 1 101 ? -15.808 0.039 10.822 1.00 84.88 101 ASN A O 1
ATOM 735 N N . ARG A 1 102 ? -16.321 0.719 8.731 1.00 91.44 102 ARG A N 1
ATOM 736 C CA . ARG A 1 102 ? -15.037 0.365 8.108 1.00 91.44 102 ARG A CA 1
ATOM 737 C C . ARG A 1 102 ? -14.683 1.283 6.947 1.00 91.44 102 ARG A C 1
ATOM 739 O O . ARG A 1 102 ? -15.544 1.648 6.150 1.00 91.44 102 ARG A O 1
ATOM 746 N N . ILE A 1 103 ? -13.394 1.569 6.824 1.00 95.06 103 ILE A N 1
ATOM 747 C CA . ILE A 1 103 ? -12.779 2.305 5.722 1.00 95.06 103 ILE A CA 1
ATOM 748 C C . ILE A 1 103 ? -11.720 1.403 5.089 1.00 95.06 103 ILE A C 1
ATOM 750 O O . ILE A 1 103 ? -10.833 0.896 5.777 1.00 95.06 103 ILE A O 1
ATOM 754 N N . HIS A 1 104 ? -11.807 1.208 3.776 1.00 97.00 104 HIS A N 1
ATOM 755 C CA . HIS A 1 104 ? -10.832 0.446 3.000 1.00 97.00 104 HIS A CA 1
ATOM 756 C C . HIS A 1 104 ? -10.044 1.412 2.122 1.00 97.00 104 HIS A C 1
ATOM 758 O O . HIS A 1 104 ? -10.623 2.149 1.326 1.00 97.00 104 HIS A O 1
ATOM 764 N N . LEU A 1 105 ? -8.724 1.416 2.278 1.00 98.06 105 LEU A N 1
ATOM 765 C CA . LEU A 1 105 ? -7.833 2.289 1.532 1.00 98.06 105 LEU A CA 1
ATOM 766 C C . LEU A 1 105 ? -7.129 1.495 0.438 1.00 98.06 105 LEU A C 1
ATOM 768 O O . LEU A 1 105 ? -6.506 0.472 0.712 1.00 98.06 105 LEU A O 1
ATOM 772 N N . ILE A 1 106 ? -7.225 1.969 -0.801 1.00 98.44 106 ILE A N 1
ATOM 773 C CA . ILE A 1 106 ? -6.634 1.322 -1.975 1.00 98.44 106 ILE A CA 1
ATOM 774 C C . ILE A 1 106 ? -5.870 2.392 -2.744 1.00 98.44 106 ILE A C 1
ATOM 776 O O . ILE A 1 106 ? -6.440 3.424 -3.096 1.00 98.44 106 ILE A O 1
ATOM 780 N N . GLY A 1 107 ? -4.583 2.162 -2.982 1.00 96.75 107 GLY A N 1
ATOM 781 C CA . GLY A 1 107 ? -3.729 3.123 -3.667 1.00 96.75 107 GLY A CA 1
ATOM 782 C C . GLY A 1 107 ? -2.817 2.452 -4.678 1.00 96.75 107 GLY A C 1
ATOM 783 O O . GLY A 1 107 ? -2.096 1.512 -4.345 1.00 96.75 107 GLY A O 1
ATOM 784 N N . HIS A 1 108 ? -2.830 2.973 -5.903 1.00 95.81 108 HIS A N 1
ATOM 785 C CA . HIS A 1 108 ? -1.912 2.591 -6.973 1.00 95.81 108 HIS A CA 1
ATOM 786 C C . HIS A 1 108 ? -0.747 3.573 -7.075 1.00 95.81 108 HIS A C 1
ATOM 788 O O . HIS A 1 108 ? -0.965 4.769 -6.878 1.00 95.81 108 HIS A O 1
ATOM 794 N N . SER A 1 109 ? 0.470 3.111 -7.381 1.00 91.38 109 SER A N 1
ATOM 795 C CA . SER A 1 109 ? 1.625 3.993 -7.601 1.00 91.38 109 SER A CA 1
ATOM 796 C C . SER A 1 109 ? 1.822 4.976 -6.430 1.00 91.38 109 SER A C 1
ATOM 798 O O . SER A 1 109 ? 1.818 4.573 -5.259 1.00 91.38 109 SER A O 1
ATOM 800 N N . PHE A 1 110 ? 1.949 6.279 -6.693 1.00 88.56 110 PHE A N 1
ATOM 801 C CA . PHE A 1 110 ? 1.988 7.315 -5.658 1.00 88.56 110 PHE A CA 1
ATOM 802 C C . PHE A 1 110 ? 0.695 7.433 -4.850 1.00 88.56 110 PHE A C 1
ATOM 804 O O . PHE A 1 110 ? 0.745 7.833 -3.687 1.00 88.56 110 PHE A O 1
ATOM 811 N N . GLY A 1 111 ? -0.442 7.018 -5.405 1.00 92.38 111 GLY A N 1
ATOM 812 C CA . GLY A 1 111 ? -1.675 6.812 -4.650 1.00 92.38 111 GLY A CA 1
ATOM 813 C C . GLY A 1 111 ? -1.475 5.843 -3.483 1.00 92.38 111 GLY A C 1
ATOM 814 O O . GLY A 1 111 ? -2.015 6.081 -2.410 1.00 92.38 111 GLY A O 1
ATOM 815 N N . GLY A 1 112 ? -0.618 4.825 -3.632 1.00 95.62 112 GLY A N 1
ATOM 816 C CA . GLY A 1 112 ? -0.207 3.929 -2.545 1.00 95.62 112 GLY A CA 1
ATOM 817 C C . GLY A 1 112 ? 0.504 4.667 -1.405 1.00 95.62 112 GLY A C 1
ATOM 818 O O . GLY A 1 112 ? 0.159 4.498 -0.234 1.00 95.62 112 GLY A O 1
ATOM 819 N N . ARG A 1 113 ? 1.447 5.561 -1.735 1.00 94.69 113 ARG A N 1
ATOM 820 C CA . ARG A 1 113 ? 2.107 6.436 -0.745 1.00 94.69 113 ARG A CA 1
ATOM 821 C C . ARG A 1 113 ? 1.103 7.373 -0.070 1.00 94.69 113 ARG A C 1
ATOM 823 O O . ARG A 1 113 ? 1.167 7.557 1.142 1.00 94.69 113 ARG A O 1
ATOM 830 N N . LEU A 1 114 ? 0.183 7.943 -0.846 1.00 97.06 114 LEU A N 1
ATOM 831 C CA . LEU A 1 114 ? -0.853 8.858 -0.372 1.00 97.06 114 LEU A CA 1
ATOM 832 C C . LEU A 1 114 ? -1.776 8.184 0.643 1.00 97.06 114 LEU A C 1
ATOM 834 O O . LEU A 1 114 ? -1.946 8.706 1.743 1.00 97.06 114 LEU A O 1
ATOM 838 N N . VAL A 1 115 ? -2.329 7.012 0.322 1.00 98.25 115 VAL A N 1
ATOM 839 C CA . VAL A 1 115 ? -3.234 6.321 1.250 1.00 98.25 115 VAL A CA 1
ATOM 840 C C . VAL A 1 115 ? -2.506 5.777 2.480 1.00 98.25 115 VAL A C 1
ATOM 842 O O . VAL A 1 115 ? -3.074 5.773 3.569 1.00 98.25 115 VAL A O 1
ATOM 845 N N . THR A 1 116 ? -1.229 5.406 2.347 1.00 98.19 116 THR A N 1
ATOM 846 C CA . THR A 1 116 ? -0.394 5.018 3.496 1.00 98.19 116 THR A CA 1
ATOM 847 C C . THR A 1 116 ? -0.137 6.215 4.417 1.00 98.19 116 THR A C 1
ATOM 849 O O . THR A 1 116 ? -0.254 6.104 5.636 1.00 98.19 116 THR A O 1
ATOM 852 N N . ALA A 1 117 ? 0.140 7.393 3.847 1.00 97.38 117 ALA A N 1
ATOM 853 C CA . ALA A 1 117 ? 0.268 8.631 4.610 1.00 97.38 117 ALA A CA 1
ATOM 854 C C . ALA A 1 117 ? -1.051 9.025 5.29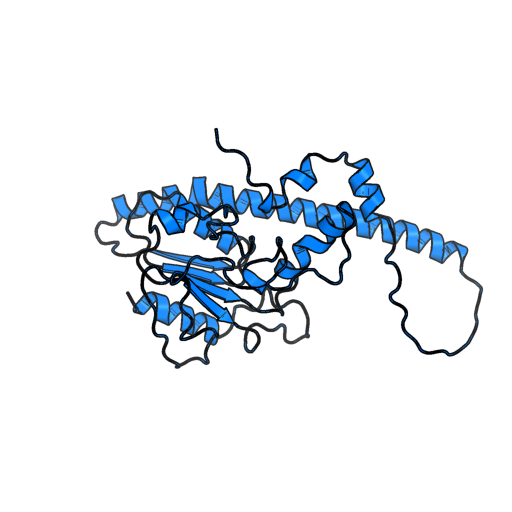2 1.00 97.38 117 ALA A C 1
ATOM 856 O O . ALA A 1 117 ? -1.022 9.454 6.444 1.00 97.38 117 ALA A O 1
ATOM 857 N N . ALA A 1 118 ? -2.194 8.833 4.629 1.00 97.94 118 ALA A N 1
ATOM 858 C CA . ALA A 1 118 ? -3.500 9.045 5.246 1.00 97.94 118 ALA A CA 1
ATOM 859 C C . ALA A 1 118 ? -3.707 8.111 6.449 1.00 97.94 118 ALA A C 1
ATOM 861 O O . ALA A 1 118 ? -3.996 8.581 7.546 1.00 97.94 118 ALA A O 1
ATOM 862 N N . ALA A 1 119 ? -3.459 6.808 6.290 1.00 97.75 119 ALA A N 1
ATOM 863 C CA . ALA A 1 119 ? -3.596 5.836 7.375 1.00 97.75 119 ALA A CA 1
ATOM 864 C C . ALA A 1 119 ? -2.693 6.130 8.583 1.00 97.75 119 ALA A C 1
ATOM 866 O O . ALA A 1 119 ? -3.101 5.962 9.734 1.00 97.75 119 ALA A O 1
ATOM 867 N N . ALA A 1 120 ? -1.467 6.588 8.324 1.00 96.75 120 ALA A N 1
ATOM 868 C CA . ALA A 1 120 ? -0.504 6.922 9.365 1.00 96.75 120 ALA A CA 1
ATOM 869 C C . ALA A 1 120 ? -0.870 8.185 10.170 1.00 96.75 120 ALA A C 1
ATOM 871 O 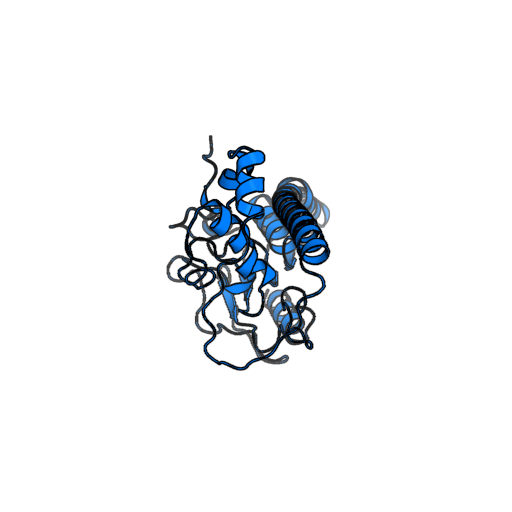O . ALA A 1 120 ? -0.345 8.355 11.267 1.00 96.75 120 ALA A O 1
ATOM 872 N N . ASN A 1 121 ? -1.722 9.072 9.637 1.00 96.94 121 ASN A N 1
ATOM 873 C CA . ASN A 1 121 ? -1.995 10.388 10.233 1.00 96.94 121 ASN A CA 1
ATOM 874 C C . ASN A 1 121 ? -3.462 10.627 10.613 1.00 96.94 121 ASN A C 1
ATOM 876 O O . ASN A 1 121 ? -3.726 11.545 11.381 1.00 96.94 121 ASN A O 1
ATOM 880 N N . ALA A 1 122 ? -4.404 9.841 10.094 1.00 95.75 122 ALA A N 1
ATOM 881 C CA . ALA A 1 122 ? -5.798 9.910 10.515 1.00 95.75 122 ALA A CA 1
ATOM 882 C C . ALA A 1 122 ? -5.955 9.465 11.970 1.00 95.75 122 ALA A C 1
ATOM 884 O O . ALA A 1 122 ? -5.185 8.626 12.448 1.00 95.75 122 ALA A O 1
ATOM 885 N N . MET A 1 123 ? -6.974 9.982 12.648 1.00 94.25 123 MET A N 1
ATOM 886 C CA . MET A 1 123 ? -7.266 9.717 14.057 1.00 94.25 123 MET A CA 1
ATOM 887 C C . MET A 1 123 ? -8.281 8.587 14.252 1.00 94.25 123 MET A C 1
ATOM 889 O O . MET A 1 123 ? -8.196 7.859 15.242 1.00 94.25 123 MET A O 1
ATOM 893 N N . THR A 1 124 ? -9.195 8.396 13.298 1.00 92.62 124 THR A N 1
ATOM 894 C CA . THR A 1 124 ? -10.222 7.345 13.330 1.00 92.62 124 THR A CA 1
ATOM 895 C C . THR A 1 124 ? -9.627 5.943 13.504 1.00 92.62 124 THR A C 1
ATOM 897 O O . THR A 1 124 ? -8.533 5.640 13.021 1.00 92.62 124 THR A O 1
ATOM 900 N N . ASP A 1 125 ? -10.348 5.053 14.188 1.00 92.12 125 ASP A N 1
ATOM 901 C CA . ASP A 1 125 ? -9.995 3.635 14.317 1.00 92.12 125 ASP A CA 1
ATOM 902 C C . ASP A 1 125 ? -10.659 2.744 13.252 1.00 92.12 125 ASP A C 1
ATOM 904 O O . ASP A 1 125 ? -10.438 1.531 13.237 1.00 92.12 125 ASP A O 1
ATOM 908 N N . LYS A 1 126 ? -11.436 3.345 12.336 1.00 93.62 126 LYS A N 1
ATOM 909 C CA . LYS A 1 126 ? -12.242 2.639 11.329 1.00 93.62 126 LYS A CA 1
ATOM 910 C C . LYS A 1 126 ? -11.463 2.159 10.111 1.00 93.62 126 LYS A C 1
ATOM 912 O O . LYS A 1 126 ? -12.046 1.485 9.261 1.00 93.62 126 LYS A O 1
ATOM 917 N N . ILE A 1 127 ? -10.174 2.477 9.985 1.00 96.25 127 ILE A N 1
ATOM 918 C CA . ILE A 1 127 ? -9.366 2.011 8.851 1.00 96.25 127 ILE A CA 1
ATOM 919 C C . ILE A 1 127 ? -9.154 0.502 8.973 1.00 96.25 127 ILE A C 1
ATOM 921 O O . ILE A 1 127 ? -8.366 0.007 9.782 1.00 96.25 127 ILE A O 1
ATOM 925 N N . TYR A 1 128 ? -9.889 -0.239 8.151 1.00 97.44 128 TYR A N 1
ATOM 926 C CA . TYR A 1 128 ? -9.914 -1.686 8.209 1.00 97.44 128 TYR A CA 1
ATOM 927 C C . TYR A 1 128 ? -8.828 -2.300 7.333 1.00 97.44 128 TYR A C 1
ATOM 929 O O . TYR A 1 128 ? -8.051 -3.091 7.837 1.00 97.44 128 TYR A O 1
ATOM 937 N N . SER A 1 129 ? -8.706 -1.948 6.055 1.00 98.25 129 SER A N 1
ATOM 938 C CA . SER A 1 129 ? -7.680 -2.555 5.191 1.00 98.25 129 SER A CA 1
ATOM 939 C C . SER A 1 129 ? -6.892 -1.526 4.403 1.00 98.25 129 SER A C 1
ATOM 941 O O . SER A 1 129 ? -7.400 -0.449 4.084 1.00 98.25 129 SER A O 1
ATOM 943 N N . LEU A 1 130 ? -5.679 -1.917 4.018 1.00 98.62 130 LEU A N 1
ATOM 944 C CA . LEU A 1 130 ? -4.808 -1.156 3.132 1.00 98.62 130 LEU A CA 1
ATOM 945 C C . LEU A 1 130 ? -4.383 -2.046 1.963 1.00 98.62 130 LEU A C 1
ATOM 947 O O . LEU A 1 130 ? -3.833 -3.121 2.180 1.00 98.62 130 LEU A O 1
ATOM 951 N N . VAL A 1 131 ? -4.627 -1.605 0.733 1.00 98.69 131 VAL A N 1
ATOM 952 C CA . VAL A 1 131 ? -4.203 -2.303 -0.483 1.00 98.69 131 VAL A CA 1
ATOM 953 C C . VAL A 1 131 ? -3.286 -1.395 -1.290 1.00 98.69 131 VAL A C 1
ATOM 955 O O . VAL A 1 131 ? -3.663 -0.290 -1.682 1.00 98.69 131 VAL A O 1
ATOM 958 N N . LEU A 1 132 ? -2.074 -1.878 -1.532 1.00 98.50 132 LEU A N 1
ATOM 959 C CA . LEU A 1 132 ? -1.003 -1.185 -2.229 1.00 98.50 132 LEU A CA 1
ATOM 960 C C . LEU A 1 132 ? -0.757 -1.876 -3.570 1.00 98.50 132 LEU A C 1
ATOM 962 O O . LEU A 1 132 ? -0.187 -2.965 -3.621 1.00 98.50 132 LEU A O 1
ATOM 966 N N . LEU A 1 133 ? -1.209 -1.232 -4.644 1.00 97.50 133 LEU A N 1
ATOM 967 C CA . LEU A 1 133 ? -1.087 -1.731 -6.011 1.00 97.50 133 LEU A CA 1
ATOM 968 C C . LEU A 1 133 ? 0.127 -1.087 -6.670 1.00 97.50 133 LEU A C 1
ATOM 970 O O . LEU A 1 133 ? 0.110 0.121 -6.891 1.00 97.50 133 LEU A O 1
ATOM 974 N N . GLN A 1 134 ? 1.188 -1.851 -6.937 1.00 94.88 134 GLN A N 1
ATOM 975 C CA . GLN A 1 134 ? 2.430 -1.332 -7.539 1.00 94.88 134 GLN A CA 1
ATOM 976 C C . GLN A 1 134 ? 2.836 0.004 -6.887 1.00 94.88 134 GLN A C 1
ATOM 978 O O . GLN A 1 134 ? 3.041 1.021 -7.545 1.00 94.88 134 GLN A O 1
ATOM 983 N N . ALA A 1 135 ? 2.796 0.060 -5.550 1.00 94.19 135 ALA A N 1
ATOM 984 C CA . ALA A 1 135 ? 2.905 1.332 -4.848 1.00 94.19 135 ALA A CA 1
ATOM 985 C C . ALA A 1 135 ? 4.312 1.933 -5.003 1.00 94.19 135 ALA A C 1
ATOM 987 O O . ALA A 1 135 ? 5.321 1.229 -5.008 1.00 94.19 135 ALA A O 1
ATOM 988 N N . ALA A 1 136 ? 4.379 3.260 -5.101 1.00 88.00 136 ALA A N 1
ATOM 989 C CA . ALA A 1 136 ? 5.606 3.992 -5.400 1.00 88.00 136 ALA A CA 1
ATOM 990 C C . ALA A 1 136 ? 6.183 4.656 -4.139 1.00 88.00 136 ALA A C 1
ATOM 992 O O . ALA A 1 136 ? 6.020 5.854 -3.880 1.00 88.00 136 ALA A O 1
ATOM 993 N N . PHE A 1 137 ? 6.844 3.849 -3.311 1.00 86.75 137 PHE A N 1
ATOM 994 C CA . PHE A 1 137 ? 7.733 4.284 -2.231 1.00 86.75 137 PHE A CA 1
ATOM 995 C C . PHE A 1 137 ? 8.712 3.153 -1.874 1.00 86.75 137 PHE A C 1
ATOM 997 O O . PHE A 1 137 ? 8.634 2.069 -2.446 1.00 86.75 137 PHE A O 1
ATOM 1004 N N . SER A 1 138 ? 9.660 3.406 -0.968 1.00 86.31 138 SER A N 1
AT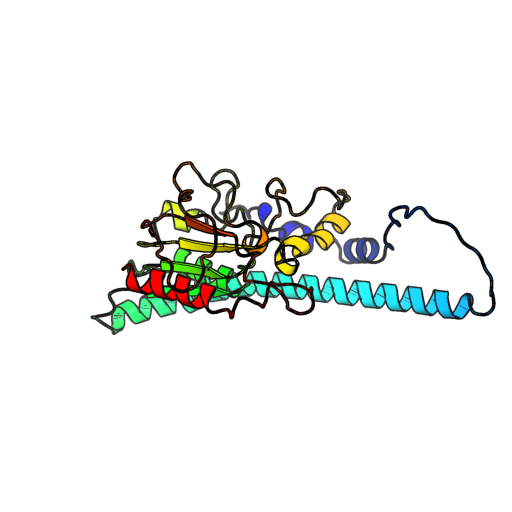OM 1005 C CA . SER A 1 138 ? 10.674 2.412 -0.588 1.00 86.31 138 SER A CA 1
ATOM 1006 C C . SER A 1 138 ? 10.032 1.106 -0.099 1.00 86.31 138 SER A C 1
ATOM 1008 O O . SER A 1 138 ? 9.119 1.138 0.728 1.00 86.31 138 SER A O 1
ATOM 1010 N N . HIS A 1 139 ? 10.551 -0.037 -0.552 1.00 90.75 139 HIS A N 1
ATOM 1011 C CA . HIS A 1 139 ? 10.198 -1.365 -0.034 1.00 90.75 139 HIS A CA 1
ATOM 1012 C C . HIS A 1 139 ? 10.486 -1.525 1.468 1.00 90.75 139 HIS A C 1
ATOM 1014 O O . HIS A 1 139 ? 9.817 -2.302 2.143 1.00 90.75 139 HIS A O 1
ATOM 1020 N N . ASN A 1 140 ? 11.391 -0.708 2.015 1.00 90.12 140 ASN A N 1
ATOM 1021 C CA . ASN A 1 140 ? 11.721 -0.637 3.436 1.00 90.12 140 ASN A CA 1
ATOM 1022 C C . ASN A 1 140 ? 10.830 0.374 4.180 1.00 90.12 140 ASN A C 1
ATOM 1024 O O . ASN A 1 140 ? 11.071 0.678 5.345 1.00 90.12 140 ASN A O 1
ATOM 1028 N N . GLY A 1 141 ? 9.789 0.912 3.532 1.00 91.56 141 GLY A N 1
ATOM 1029 C CA . GLY A 1 141 ? 8.934 1.970 4.076 1.00 91.56 141 GLY A CA 1
ATOM 1030 C C . GLY A 1 141 ? 8.238 1.616 5.393 1.00 91.56 141 GLY A C 1
ATOM 1031 O O . GLY A 1 141 ? 7.871 2.524 6.131 1.00 91.56 141 GLY A O 1
ATOM 1032 N N . PHE A 1 142 ? 8.107 0.327 5.707 1.00 96.88 142 PHE A N 1
ATOM 1033 C CA . PHE A 1 142 ? 7.509 -0.188 6.944 1.00 96.88 142 PHE A CA 1
ATOM 1034 C C . PHE A 1 142 ? 8.518 -0.878 7.875 1.00 96.88 142 PHE A C 1
ATOM 1036 O O . PHE A 1 142 ? 8.155 -1.324 8.965 1.00 96.88 142 PHE A O 1
ATOM 1043 N N . SER A 1 143 ? 9.782 -0.967 7.463 1.00 94.75 143 SER A N 1
ATOM 1044 C CA . SER A 1 143 ? 10.823 -1.655 8.216 1.00 94.75 143 SER A CA 1
ATOM 1045 C C . SER A 1 143 ? 11.192 -0.880 9.475 1.00 94.75 143 SER A C 1
ATOM 1047 O O . SER A 1 143 ? 11.391 0.337 9.438 1.00 94.75 143 SER A O 1
ATOM 1049 N N . LYS A 1 144 ? 11.324 -1.590 10.597 1.00 94.38 144 LYS A N 1
ATOM 1050 C CA . LYS A 1 144 ? 11.796 -1.001 11.854 1.00 94.38 144 LYS A CA 1
ATOM 1051 C C . LYS A 1 144 ? 13.303 -0.775 11.817 1.00 94.38 144 LYS A C 1
ATOM 1053 O O . LYS A 1 144 ? 13.768 0.318 12.113 1.00 94.38 144 LYS A O 1
ATOM 1058 N N . THR A 1 145 ? 14.050 -1.778 11.364 1.00 93.12 145 THR A N 1
ATOM 1059 C CA . THR A 1 145 ? 15.519 -1.743 11.291 1.00 93.12 145 THR A CA 1
ATOM 1060 C C . THR A 1 145 ? 16.055 -0.734 10.276 1.00 93.12 145 THR A C 1
ATOM 1062 O O . THR A 1 145 ? 17.193 -0.296 10.404 1.00 93.12 145 THR A O 1
ATOM 1065 N N . GLN A 1 146 ? 15.249 -0.338 9.285 1.00 88.12 146 GLN A N 1
ATOM 1066 C CA . GLN A 1 146 ? 15.610 0.695 8.306 1.00 88.12 146 GLN A CA 1
ATOM 1067 C C . GLN A 1 146 ? 15.002 2.072 8.589 1.00 88.12 146 GLN A C 1
ATOM 1069 O O . GLN A 1 146 ? 15.076 2.945 7.722 1.00 88.12 146 GLN A O 1
ATOM 1074 N N . ASN A 1 147 ? 14.376 2.279 9.754 1.00 88.06 147 ASN A N 1
ATOM 1075 C CA . ASN A 1 147 ? 13.665 3.522 10.076 1.00 88.06 147 ASN A CA 1
ATOM 1076 C C . ASN A 1 147 ? 12.685 3.930 8.959 1.00 88.06 147 ASN A C 1
ATOM 1078 O O . ASN A 1 147 ? 12.714 5.054 8.443 1.00 88.06 147 ASN A O 1
ATOM 1082 N N . GLY A 1 148 ? 11.853 2.973 8.539 1.00 90.06 148 GLY A N 1
ATOM 1083 C CA . GLY A 1 148 ? 10.898 3.138 7.455 1.00 90.06 148 GLY A CA 1
ATOM 1084 C C . GLY A 1 148 ? 9.959 4.316 7.701 1.00 90.06 148 GLY A C 1
ATOM 1085 O O . GLY A 1 148 ? 9.411 4.481 8.789 1.00 90.06 148 GLY A O 1
ATOM 1086 N N . PHE A 1 149 ? 9.739 5.134 6.670 1.00 87.75 149 PHE A N 1
ATOM 1087 C CA . PHE A 1 149 ? 8.950 6.369 6.769 1.00 87.75 149 PHE A CA 1
ATOM 1088 C C . PHE A 1 149 ? 7.528 6.161 7.324 1.00 87.75 149 PHE A C 1
ATOM 1090 O O . PHE A 1 149 ? 6.983 7.030 7.999 1.00 87.75 149 PHE A O 1
ATOM 1097 N N . PHE A 1 150 ? 6.927 5.003 7.054 1.00 96.19 150 PHE A N 1
ATOM 1098 C CA . PHE A 1 150 ? 5.594 4.619 7.512 1.00 96.19 150 PHE A CA 1
ATOM 1099 C C . PHE A 1 150 ? 5.628 3.604 8.659 1.00 96.19 150 PHE A C 1
ATOM 1101 O O . PHE A 1 150 ? 4.610 2.973 8.946 1.00 96.19 150 PHE A O 1
ATOM 1108 N N . ARG A 1 151 ? 6.769 3.442 9.343 1.00 96.31 151 ARG A N 1
ATOM 1109 C CA . ARG A 1 151 ? 6.903 2.469 10.431 1.00 96.31 151 ARG A CA 1
ATOM 1110 C C . ARG A 1 151 ? 5.894 2.697 11.557 1.00 96.31 151 ARG A C 1
ATOM 1112 O O . ARG A 1 151 ? 5.296 1.742 12.046 1.00 96.31 151 ARG A O 1
ATOM 1119 N N . SER A 1 152 ? 5.616 3.957 11.885 1.00 94.12 152 SER A N 1
ATOM 1120 C CA . SER A 1 152 ? 4.620 4.329 12.896 1.00 94.12 152 SER A CA 1
ATOM 1121 C C . SER A 1 152 ? 3.210 3.808 12.592 1.00 94.12 152 SER A C 1
ATOM 1123 O O . SER A 1 152 ? 2.439 3.575 13.518 1.00 94.12 152 SER A O 1
ATOM 1125 N N . MET A 1 153 ? 2.855 3.579 11.321 1.00 96.06 153 MET A N 1
ATOM 1126 C CA . MET A 1 153 ? 1.570 2.978 10.947 1.00 96.06 153 MET A CA 1
ATOM 1127 C C . MET A 1 153 ? 1.447 1.541 11.474 1.00 96.06 153 MET A C 1
ATOM 1129 O O . MET A 1 153 ? 0.372 1.136 11.922 1.00 96.06 153 MET A O 1
ATOM 1133 N N . VAL A 1 154 ? 2.551 0.790 11.410 1.00 97.38 154 VAL A N 1
ATOM 1134 C CA . VAL A 1 154 ? 2.639 -0.602 11.864 1.00 97.38 154 VAL A CA 1
ATOM 1135 C C . VAL A 1 154 ? 2.671 -0.648 13.388 1.00 97.38 154 VAL A C 1
ATOM 1137 O O . VAL A 1 154 ? 1.835 -1.320 13.987 1.00 97.38 154 VAL A O 1
ATOM 1140 N N . ASP A 1 155 ? 3.554 0.139 14.013 1.00 97.00 155 ASP A N 1
ATOM 1141 C CA . ASP A 1 155 ? 3.702 0.180 15.477 1.00 97.00 155 ASP A CA 1
ATOM 1142 C C . ASP A 1 155 ? 2.406 0.605 16.182 1.00 97.00 155 ASP A C 1
ATOM 1144 O O . ASP A 1 155 ? 2.035 0.035 17.205 1.00 97.00 155 ASP A O 1
ATOM 1148 N N . ASN A 1 156 ? 1.672 1.558 15.601 1.00 96.81 156 ASN A N 1
ATOM 1149 C CA . ASN A 1 156 ? 0.402 2.038 16.151 1.00 96.81 156 ASN A CA 1
ATOM 1150 C C . ASN A 1 156 ? -0.816 1.217 15.694 1.00 96.81 156 ASN A C 1
ATOM 1152 O O . ASN A 1 156 ? -1.951 1.633 15.942 1.00 96.81 156 ASN A O 1
ATOM 1156 N N . GLN A 1 157 ? -0.610 0.097 14.986 1.00 96.88 157 GLN A N 1
ATOM 1157 C CA . GLN A 1 157 ? -1.669 -0.799 14.501 1.00 96.88 157 GLN A CA 1
ATOM 1158 C C . GLN A 1 157 ? -2.833 -0.037 13.839 1.00 96.88 157 GLN A C 1
ATOM 1160 O O . GLN A 1 157 ? -4.015 -0.228 14.171 1.00 96.88 157 GLN A O 1
ATOM 1165 N N . ARG A 1 158 ? -2.482 0.891 12.934 1.00 97.44 158 ARG A N 1
ATOM 1166 C CA . ARG A 1 158 ? -3.450 1.796 12.291 1.00 97.44 158 ARG A CA 1
ATOM 1167 C C . ARG A 1 158 ? -4.413 1.064 11.359 1.00 97.44 158 ARG A C 1
ATOM 1169 O O . ARG A 1 158 ? -5.528 1.532 11.172 1.00 97.44 158 ARG A O 1
ATOM 1176 N N . ILE A 1 159 ? -4.005 -0.082 10.813 1.00 97.62 159 ILE A N 1
ATOM 1177 C CA . ILE A 1 159 ? -4.836 -0.942 9.962 1.00 97.62 159 ILE A CA 1
ATOM 1178 C C . ILE A 1 159 ? -5.322 -2.137 10.787 1.00 97.62 159 ILE A C 1
ATOM 1180 O O . ILE A 1 159 ? -4.504 -2.882 11.328 1.00 97.62 159 ILE A O 1
ATOM 1184 N N . LYS A 1 160 ? -6.644 -2.317 10.906 1.00 96.31 160 LYS A N 1
ATOM 1185 C CA . LYS A 1 160 ? -7.235 -3.378 11.752 1.00 96.31 160 LYS A CA 1
ATOM 1186 C C . LYS A 1 160 ? -7.304 -4.752 11.088 1.00 96.31 160 LYS A C 1
ATOM 1188 O O . LYS A 1 160 ? -7.266 -5.762 11.776 1.00 96.31 160 LYS A O 1
ATOM 1193 N N . GLY A 1 161 ? -7.423 -4.781 9.772 1.00 96.62 161 GLY A N 1
ATOM 1194 C CA . GLY A 1 161 ? -7.523 -5.945 8.897 1.00 96.62 161 GLY A CA 1
ATOM 1195 C C . GLY A 1 161 ? -6.243 -6.154 8.077 1.00 96.62 161 GLY A C 1
ATOM 1196 O O . GLY A 1 161 ? -5.166 -5.747 8.517 1.00 96.62 161 GLY A O 1
ATOM 1197 N N . PRO A 1 162 ? -6.314 -6.830 6.918 1.00 97.44 162 PRO A N 1
ATOM 1198 C CA . PRO A 1 162 ? -5.126 -7.162 6.138 1.00 97.44 162 PRO A CA 1
ATOM 1199 C C . PRO A 1 162 ? -4.513 -5.942 5.439 1.00 97.44 162 PRO A C 1
ATOM 1201 O O . PRO A 1 162 ? -5.217 -5.024 4.998 1.00 97.44 162 PRO A O 1
ATOM 1204 N N . ILE A 1 163 ? -3.188 -5.985 5.287 1.00 98.50 163 ILE A N 1
ATOM 1205 C CA . ILE A 1 163 ? -2.412 -5.063 4.457 1.00 98.50 163 ILE A CA 1
ATOM 1206 C C . ILE A 1 163 ? -1.901 -5.850 3.251 1.00 98.50 163 ILE A C 1
ATOM 1208 O O . ILE A 1 163 ? -1.079 -6.748 3.402 1.00 98.50 163 ILE A O 1
ATOM 1212 N N . VAL A 1 164 ? -2.397 -5.552 2.056 1.00 98.38 164 VAL A N 1
ATOM 1213 C CA . VAL A 1 164 ? -2.049 -6.282 0.830 1.00 98.38 164 VAL A CA 1
ATOM 1214 C C . VAL A 1 164 ? -1.122 -5.440 -0.028 1.00 98.38 164 VAL A C 1
ATOM 1216 O O . VAL A 1 164 ? -1.395 -4.267 -0.270 1.00 98.38 164 VAL A O 1
ATOM 1219 N N . VAL A 1 165 ? -0.041 -6.048 -0.508 1.00 98.31 165 VAL A N 1
ATOM 1220 C CA . VAL A 1 165 ? 0.963 -5.401 -1.354 1.00 98.31 165 VAL A CA 1
ATOM 1221 C C . VAL A 1 165 ? 1.177 -6.260 -2.586 1.00 98.31 165 VAL A C 1
ATOM 1223 O O . VAL A 1 165 ? 1.798 -7.314 -2.498 1.00 98.31 165 VAL A O 1
ATOM 1226 N N . THR A 1 166 ? 0.687 -5.834 -3.745 1.00 97.88 166 THR A N 1
ATOM 1227 C CA . THR A 1 166 ? 1.053 -6.504 -5.000 1.00 97.88 166 THR A CA 1
ATOM 1228 C C . THR A 1 166 ? 2.421 -6.013 -5.441 1.00 97.88 166 THR A C 1
ATOM 1230 O O . THR A 1 166 ? 2.667 -4.802 -5.430 1.00 97.88 166 THR A O 1
ATOM 1233 N N . HIS A 1 167 ? 3.277 -6.923 -5.889 1.00 95.25 167 HIS A N 1
ATOM 1234 C CA . HIS A 1 167 ? 4.576 -6.558 -6.431 1.00 95.25 167 HIS A CA 1
ATOM 1235 C C . HIS A 1 167 ? 4.971 -7.437 -7.612 1.00 95.25 167 HIS A C 1
ATOM 1237 O O . HIS A 1 167 ? 4.534 -8.577 -7.712 1.00 95.25 167 HIS A O 1
ATOM 1243 N N . THR A 1 168 ? 5.793 -6.916 -8.517 1.00 92.31 168 THR A N 1
ATOM 1244 C CA . THR A 1 168 ? 6.355 -7.699 -9.624 1.00 92.31 168 THR A CA 1
ATOM 1245 C C . THR A 1 168 ? 7.684 -7.110 -10.067 1.00 92.31 168 THR A C 1
ATOM 1247 O O . THR A 1 168 ? 7.851 -5.895 -10.122 1.00 92.31 168 THR A O 1
ATOM 1250 N N . ARG A 1 169 ? 8.626 -7.970 -10.461 1.00 87.00 169 ARG A N 1
ATOM 1251 C CA . ARG A 1 169 ? 9.889 -7.536 -11.078 1.00 87.00 169 ARG A CA 1
ATOM 1252 C C . ARG A 1 169 ? 9.689 -6.795 -12.405 1.00 87.00 169 ARG A C 1
ATOM 1254 O O . ARG A 1 169 ? 10.584 -6.063 -12.815 1.00 87.00 169 ARG A O 1
ATOM 1261 N N . ASN A 1 170 ? 8.516 -6.940 -13.021 1.00 82.62 170 ASN A N 1
ATOM 1262 C CA . ASN A 1 170 ? 8.129 -6.236 -14.240 1.00 82.62 170 ASN A CA 1
ATOM 1263 C C . ASN A 1 170 ? 7.760 -4.762 -13.983 1.00 82.62 170 ASN A C 1
ATOM 1265 O O . ASN A 1 170 ? 7.647 -3.996 -14.936 1.00 82.62 170 ASN A O 1
ATOM 1269 N N . ASP A 1 171 ? 7.573 -4.352 -12.721 1.00 77.38 171 ASP A N 1
ATOM 1270 C CA . ASP A 1 171 ? 7.463 -2.942 -12.338 1.00 77.38 171 ASP A CA 1
ATOM 1271 C C . ASP A 1 171 ? 8.870 -2.340 -12.305 1.00 77.38 171 ASP A C 1
ATOM 1273 O O . ASP A 1 171 ? 9.590 -2.362 -11.297 1.00 77.38 171 ASP A O 1
ATOM 1277 N N . THR A 1 172 ? 9.270 -1.842 -13.466 1.00 67.31 172 THR A N 1
ATOM 1278 C CA . THR A 1 172 ? 10.554 -1.196 -13.682 1.00 67.31 172 THR A CA 1
ATOM 1279 C C . THR A 1 172 ? 10.496 0.295 -13.375 1.00 67.31 172 THR A C 1
ATOM 1281 O O . THR A 1 172 ? 11.537 0.838 -13.037 1.00 67.31 172 THR A O 1
ATOM 1284 N N . ALA A 1 173 ? 9.338 0.966 -13.397 1.00 60.25 173 ALA A N 1
ATOM 1285 C CA . ALA A 1 173 ? 9.249 2.369 -12.970 1.00 60.25 173 ALA A CA 1
ATOM 1286 C C . ALA A 1 173 ? 9.626 2.549 -11.493 1.00 60.25 173 ALA A C 1
ATOM 1288 O O . ALA A 1 173 ? 10.355 3.477 -11.142 1.00 60.25 173 ALA A O 1
ATOM 1289 N N . VAL A 1 174 ? 9.176 1.641 -10.626 1.00 55.47 174 VAL A N 1
ATOM 1290 C CA . VAL A 1 174 ? 9.461 1.690 -9.185 1.00 55.47 174 VAL A CA 1
ATOM 1291 C C . VAL A 1 174 ? 10.802 1.023 -8.855 1.00 55.47 174 VAL A C 1
ATOM 1293 O O . VAL A 1 174 ? 11.505 1.482 -7.953 1.00 55.47 174 VAL A O 1
ATOM 1296 N N . GLY A 1 175 ? 11.205 0.007 -9.626 1.00 52.25 175 GLY A N 1
ATOM 1297 C CA . GLY A 1 175 ? 12.506 -0.663 -9.495 1.00 52.25 175 GLY A CA 1
ATOM 1298 C C . GLY A 1 175 ? 13.679 0.130 -10.084 1.00 52.25 175 GLY A C 1
ATOM 1299 O O . GLY A 1 175 ? 14.809 -0.007 -9.624 1.00 52.25 175 GLY A O 1
ATOM 1300 N N . ARG A 1 176 ? 13.413 0.998 -11.071 1.00 50.50 176 ARG A N 1
ATOM 1301 C CA . ARG A 1 176 ? 14.383 1.850 -11.780 1.00 50.50 176 ARG A CA 1
ATOM 1302 C C . ARG A 1 176 ? 14.154 3.347 -11.545 1.00 50.50 176 ARG A C 1
ATOM 1304 O O . ARG A 1 176 ? 14.657 4.156 -12.315 1.00 50.50 176 ARG A O 1
ATOM 1311 N N . ALA A 1 177 ? 13.456 3.764 -10.491 1.00 50.09 177 ALA A N 1
ATOM 1312 C CA . ALA A 1 177 ? 13.468 5.180 -10.096 1.00 50.09 177 ALA A CA 1
ATOM 1313 C C . ALA A 1 177 ? 14.839 5.614 -9.523 1.00 50.09 177 ALA A C 1
ATOM 1315 O O . ALA A 1 177 ? 15.130 6.804 -9.434 1.00 50.09 177 ALA A O 1
ATOM 1316 N N . TYR A 1 178 ? 15.698 4.655 -9.153 1.00 44.25 178 TYR A N 1
ATOM 1317 C CA . TYR A 1 178 ? 17.001 4.882 -8.518 1.00 44.25 178 TYR A CA 1
ATOM 1318 C C . TYR A 1 178 ? 18.278 4.879 -9.396 1.00 44.25 178 TYR A C 1
ATOM 1320 O O . TYR A 1 178 ? 19.270 5.437 -8.927 1.00 44.25 178 TYR A O 1
ATOM 1328 N N . PRO A 1 179 ? 18.348 4.376 -10.649 1.00 40.94 179 PRO A N 1
ATOM 1329 C CA . PRO A 1 179 ? 19.552 4.460 -11.480 1.00 40.94 179 PRO A CA 1
ATOM 1330 C C . PRO A 1 179 ? 19.981 5.897 -11.788 1.00 40.94 179 PRO A C 1
ATOM 1332 O O . PRO A 1 179 ? 21.157 6.124 -12.0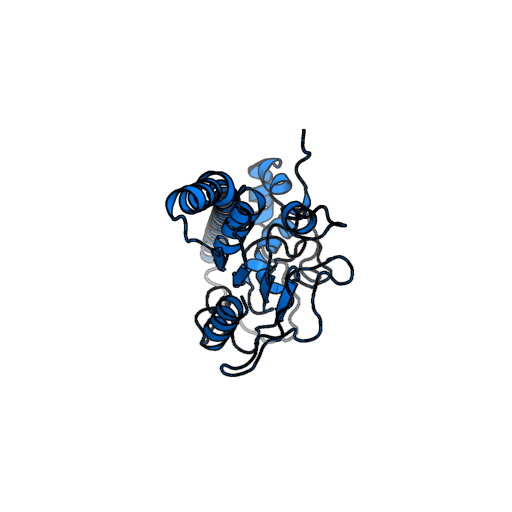52 1.00 40.94 179 PRO A O 1
ATOM 1335 N N . LEU A 1 180 ? 19.080 6.886 -11.705 1.00 40.44 180 LEU A N 1
ATOM 1336 C CA . LEU A 1 180 ? 19.489 8.291 -11.801 1.00 40.44 180 LEU A CA 1
ATOM 1337 C C . LEU A 1 180 ? 20.127 8.820 -10.503 1.00 40.44 180 LEU A C 1
ATOM 1339 O O . LEU A 1 180 ? 20.943 9.727 -10.578 1.00 40.44 180 LEU A O 1
ATOM 1343 N N . ALA A 1 181 ? 19.841 8.229 -9.338 1.00 37.09 181 ALA A N 1
ATOM 1344 C CA . ALA A 1 181 ? 20.548 8.521 -8.086 1.00 37.09 181 ALA A CA 1
ATOM 1345 C C . ALA A 1 181 ? 21.872 7.735 -7.967 1.00 37.09 181 ALA A C 1
ATOM 1347 O O . ALA A 1 181 ? 22.839 8.253 -7.419 1.00 37.09 181 ALA A O 1
ATOM 1348 N N . SER A 1 182 ? 21.956 6.524 -8.536 1.00 35.41 182 SER A N 1
ATOM 1349 C CA . SER A 1 182 ? 23.204 5.736 -8.619 1.00 35.41 182 SER A CA 1
ATOM 1350 C C . SER A 1 182 ? 24.235 6.362 -9.566 1.00 35.41 182 SER A C 1
ATOM 1352 O O . SER A 1 182 ? 25.432 6.331 -9.279 1.00 35.41 182 SER A O 1
ATOM 1354 N N . ARG A 1 183 ? 23.780 7.014 -10.644 1.00 40.56 183 ARG A N 1
ATOM 1355 C CA . ARG A 1 183 ? 24.641 7.836 -11.511 1.00 40.56 183 ARG A CA 1
ATOM 1356 C C . ARG A 1 183 ? 25.151 9.100 -10.819 1.00 40.56 183 ARG A C 1
ATOM 1358 O O . ARG A 1 183 ? 26.232 9.573 -11.147 1.00 40.56 183 ARG A O 1
ATOM 1365 N N . ILE A 1 184 ? 24.414 9.610 -9.832 1.00 39.31 184 ILE A N 1
ATOM 1366 C CA . ILE A 1 184 ? 24.841 10.758 -9.027 1.00 39.31 184 ILE A CA 1
ATOM 1367 C C . ILE A 1 184 ? 25.855 10.334 -7.942 1.00 39.31 184 ILE A C 1
ATOM 1369 O O . ILE A 1 184 ? 26.704 11.138 -7.578 1.00 39.31 184 ILE A O 1
ATOM 1373 N N . SER A 1 185 ? 25.844 9.076 -7.479 1.00 36.19 185 SER A N 1
ATOM 1374 C CA . SER A 1 185 ? 26.692 8.585 -6.374 1.00 36.19 185 SER A CA 1
ATOM 1375 C C . SER A 1 185 ? 27.850 7.647 -6.763 1.00 36.19 185 SER A C 1
ATOM 1377 O O . SER A 1 185 ? 28.616 7.246 -5.888 1.00 36.19 185 SER A O 1
ATOM 1379 N N . GLY A 1 186 ? 28.018 7.301 -8.046 1.00 36.97 186 GLY A N 1
ATOM 1380 C CA . GLY A 1 186 ? 29.158 6.506 -8.532 1.00 36.97 186 GLY A CA 1
ATOM 1381 C C . GLY A 1 186 ? 29.108 5.008 -8.194 1.00 36.97 186 GLY A C 1
ATOM 1382 O O . GLY A 1 186 ? 30.137 4.337 -8.239 1.00 36.97 186 GLY A O 1
ATOM 1383 N N . VAL A 1 187 ? 27.934 4.462 -7.857 1.00 37.84 187 VAL A N 1
ATOM 1384 C CA . VAL A 1 187 ? 27.774 3.039 -7.504 1.00 37.84 187 VAL A CA 1
ATOM 1385 C C . VAL A 1 187 ? 27.255 2.240 -8.705 1.00 37.84 187 VAL A C 1
ATOM 1387 O O . VAL A 1 187 ? 26.259 2.616 -9.328 1.00 37.84 187 VAL A O 1
ATOM 1390 N N . ASN A 1 188 ? 27.941 1.134 -9.019 1.00 35.62 188 ASN A N 1
ATOM 1391 C CA . ASN A 1 188 ? 27.699 0.258 -10.171 1.00 35.62 188 ASN A CA 1
ATOM 1392 C C . ASN A 1 188 ? 26.234 -0.200 -10.312 1.00 35.62 188 ASN A C 1
ATOM 1394 O O . ASN A 1 188 ? 25.642 -0.757 -9.391 1.00 35.62 188 ASN A O 1
ATOM 1398 N N . ALA A 1 189 ? 25.693 -0.058 -11.526 1.00 40.72 189 ALA A N 1
ATOM 1399 C CA . ALA A 1 189 ? 24.299 -0.340 -11.885 1.00 40.72 189 ALA A CA 1
ATOM 1400 C C . ALA A 1 189 ? 23.889 -1.828 -11.835 1.00 40.72 189 ALA A C 1
ATOM 1402 O O . ALA A 1 189 ? 22.705 -2.140 -11.926 1.00 40.72 189 ALA A O 1
ATOM 1403 N N . ALA A 1 190 ? 24.846 -2.751 -11.703 1.00 38.72 190 ALA A N 1
ATOM 1404 C CA . ALA A 1 190 ? 24.603 -4.191 -11.799 1.00 38.72 190 ALA A CA 1
ATOM 1405 C C . ALA A 1 190 ? 24.095 -4.846 -10.497 1.00 38.72 190 ALA A C 1
ATOM 1407 O O . ALA A 1 190 ? 23.648 -5.988 -10.543 1.00 38.72 190 ALA A O 1
ATOM 1408 N N . SER A 1 191 ? 24.143 -4.153 -9.351 1.00 32.66 191 SER A N 1
ATOM 1409 C CA . SER A 1 191 ? 23.691 -4.686 -8.050 1.00 32.66 191 SER A CA 1
ATOM 1410 C C . SER A 1 191 ? 22.389 -4.058 -7.541 1.00 32.66 191 SER A C 1
ATOM 1412 O O . SER A 1 191 ? 22.090 -4.156 -6.353 1.00 32.66 191 SER A O 1
ATOM 1414 N N . LEU A 1 192 ? 21.663 -3.334 -8.397 1.00 41.38 192 LEU A N 1
ATOM 1415 C CA . LEU A 1 192 ? 20.579 -2.446 -7.978 1.00 41.38 192 LEU A CA 1
ATOM 1416 C C . LEU A 1 192 ? 19.215 -2.954 -8.453 1.00 41.38 192 LEU A C 1
ATOM 1418 O O . LEU A 1 192 ? 19.048 -3.378 -9.597 1.00 41.38 192 LEU A O 1
ATOM 1422 N N . GLY A 1 193 ? 18.238 -2.893 -7.550 1.00 40.19 193 GLY A N 1
ATOM 1423 C CA . GLY A 1 193 ? 16.849 -3.292 -7.758 1.00 40.19 193 GLY A CA 1
ATOM 1424 C C . GLY A 1 193 ? 16.449 -4.628 -7.129 1.00 40.19 193 GLY A C 1
ATOM 1425 O O . GLY A 1 193 ? 15.255 -4.927 -7.104 1.00 40.19 193 GLY A O 1
ATOM 1426 N N . ASP A 1 194 ? 17.375 -5.430 -6.595 1.00 39.16 194 ASP A N 1
ATOM 1427 C CA . ASP A 1 194 ? 17.062 -6.718 -5.959 1.00 39.16 194 ASP A CA 1
ATOM 1428 C C . ASP A 1 194 ? 16.520 -6.574 -4.514 1.00 39.16 194 ASP A C 1
ATOM 1430 O O . ASP A 1 194 ? 16.277 -5.472 -4.025 1.00 39.16 194 ASP A O 1
ATOM 1434 N N . ALA A 1 195 ? 16.219 -7.689 -3.837 1.00 41.56 195 ALA A N 1
ATOM 1435 C CA . ALA A 1 195 ? 15.695 -7.650 -2.462 1.00 41.56 195 ALA A CA 1
ATOM 1436 C C . ALA A 1 195 ? 16.734 -7.176 -1.420 1.00 41.56 195 ALA A C 1
ATOM 1438 O O . ALA A 1 195 ? 16.361 -6.833 -0.297 1.00 41.56 195 ALA A O 1
ATOM 1439 N N . ASN A 1 196 ? 18.017 -7.151 -1.791 1.00 40.16 196 ASN A N 1
ATOM 1440 C CA . ASN A 1 196 ? 19.132 -6.754 -0.938 1.00 40.16 196 ASN A CA 1
ATOM 1441 C C . ASN A 1 196 ? 19.500 -5.273 -1.114 1.00 40.16 196 ASN A C 1
ATOM 1443 O O . ASN A 1 196 ? 20.110 -4.699 -0.208 1.00 40.16 196 ASN A O 1
ATOM 1447 N N . ASP A 1 197 ? 19.089 -4.647 -2.220 1.00 45.31 197 ASP A N 1
ATOM 1448 C CA . ASP A 1 197 ? 19.242 -3.211 -2.450 1.00 45.31 197 ASP A CA 1
ATOM 1449 C C . ASP A 1 197 ? 18.571 -2.400 -1.325 1.00 45.31 197 ASP A C 1
ATOM 1451 O O . ASP A 1 197 ? 17.452 -2.677 -0.899 1.00 45.31 197 ASP A O 1
ATOM 1455 N N . VAL A 1 198 ? 19.271 -1.387 -0.819 1.00 51.25 198 VAL A N 1
ATOM 1456 C CA . VAL A 1 198 ? 18.773 -0.459 0.208 1.00 51.25 198 VAL A CA 1
ATOM 1457 C C . VAL A 1 198 ? 17.646 0.427 -0.348 1.00 51.25 198 VAL A C 1
ATOM 1459 O O . VAL A 1 198 ? 16.802 0.912 0.412 1.00 51.25 198 VAL A O 1
ATOM 1462 N N . PHE A 1 199 ? 17.600 0.600 -1.673 1.00 56.81 199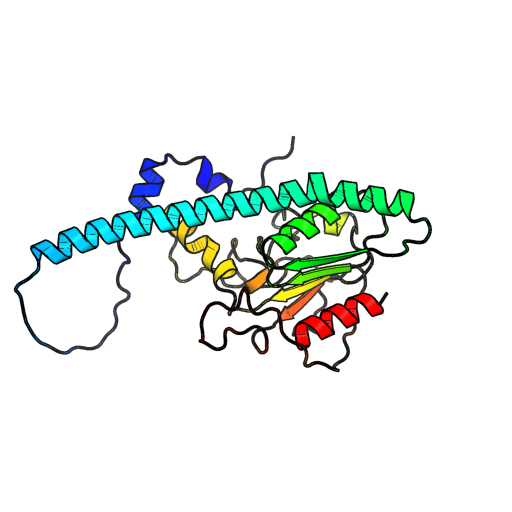 PHE A N 1
ATOM 1463 C CA . PHE A 1 199 ? 16.769 1.584 -2.364 1.00 56.81 199 PHE A CA 1
ATOM 1464 C C . PHE A 1 199 ? 15.672 0.991 -3.260 1.00 56.81 199 PHE A C 1
ATOM 1466 O O . PHE A 1 199 ? 15.093 1.694 -4.093 1.00 56.81 199 PHE A O 1
ATOM 1473 N N . GLY A 1 200 ? 15.332 -0.285 -3.075 1.00 72.88 200 GLY A N 1
ATOM 1474 C CA . GLY A 1 200 ? 14.268 -0.929 -3.835 1.00 72.88 200 GLY A CA 1
ATOM 1475 C C . GLY A 1 200 ? 12.890 -0.310 -3.576 1.00 72.88 200 GLY A C 1
ATOM 1476 O O . GLY A 1 200 ? 12.592 0.240 -2.510 1.00 72.88 200 GLY A O 1
ATOM 1477 N N . GLY A 1 201 ? 12.007 -0.415 -4.562 1.00 82.81 201 GLY A N 1
ATOM 1478 C CA . GLY A 1 201 ? 10.643 0.074 -4.446 1.00 82.81 201 GLY A CA 1
ATOM 1479 C C . GLY A 1 201 ? 9.641 -1.030 -4.099 1.00 82.81 201 GLY A C 1
ATOM 1480 O O . GLY A 1 201 ? 9.779 -2.183 -4.517 1.00 82.81 201 GLY A O 1
ATOM 1481 N N . ILE A 1 202 ? 8.629 -0.680 -3.303 1.00 91.06 202 ILE A N 1
ATOM 1482 C CA . ILE A 1 202 ? 7.647 -1.638 -2.779 1.00 91.06 202 ILE A CA 1
ATOM 1483 C C . ILE A 1 202 ? 6.813 -2.288 -3.898 1.00 91.06 202 ILE A C 1
ATOM 1485 O O . ILE A 1 202 ? 6.479 -3.463 -3.795 1.00 91.06 202 ILE A O 1
ATOM 1489 N N . GLY A 1 203 ? 6.546 -1.575 -4.999 1.00 88.94 203 GLY A N 1
ATOM 1490 C CA . GLY A 1 203 ? 5.872 -2.120 -6.185 1.00 88.94 203 GLY A CA 1
ATOM 1491 C C . GLY A 1 203 ? 6.661 -3.206 -6.926 1.00 88.94 203 GLY A C 1
ATOM 1492 O O . GLY A 1 203 ? 6.058 -4.064 -7.568 1.00 88.94 203 GLY A O 1
ATOM 1493 N N . SER A 1 204 ? 7.988 -3.242 -6.775 1.00 88.62 204 SER A N 1
ATOM 1494 C CA . SER A 1 204 ? 8.834 -4.272 -7.394 1.00 88.62 204 SER A CA 1
ATOM 1495 C C . SER A 1 204 ? 9.114 -5.443 -6.453 1.00 88.62 204 SER A C 1
ATOM 1497 O O . SER A 1 204 ? 9.125 -6.603 -6.868 1.00 88.62 204 SER A O 1
ATOM 1499 N N . ASN A 1 205 ? 9.317 -5.142 -5.167 1.00 88.88 205 ASN A N 1
ATOM 1500 C CA . ASN A 1 205 ? 9.849 -6.095 -4.192 1.00 88.88 205 ASN A CA 1
ATOM 1501 C C . ASN A 1 205 ? 8.850 -6.529 -3.110 1.00 88.88 205 ASN A C 1
ATOM 1503 O O . ASN A 1 205 ? 9.151 -7.452 -2.360 1.00 88.88 205 ASN A O 1
ATOM 1507 N N . GLY A 1 206 ? 7.699 -5.872 -2.980 1.00 93.56 206 GLY A N 1
ATOM 1508 C CA . GLY A 1 206 ? 6.835 -6.013 -1.808 1.00 93.56 206 GLY A CA 1
ATOM 1509 C C . GLY A 1 206 ? 7.421 -5.301 -0.584 1.00 93.56 206 GLY A C 1
ATOM 1510 O O . GLY A 1 206 ? 8.436 -4.610 -0.682 1.00 93.56 206 GLY A O 1
ATOM 1511 N N . ALA A 1 207 ? 6.776 -5.433 0.578 1.00 95.56 207 ALA A N 1
ATOM 1512 C CA . ALA A 1 207 ? 7.307 -4.915 1.840 1.00 95.56 207 ALA A CA 1
ATOM 1513 C C . ALA A 1 207 ? 8.501 -5.764 2.305 1.00 95.56 207 ALA A C 1
ATOM 1515 O O . ALA A 1 207 ? 8.394 -6.989 2.378 1.00 95.56 207 ALA A O 1
ATOM 1516 N N . GLN A 1 208 ? 9.626 -5.119 2.612 1.00 93.44 208 GLN A N 1
ATOM 1517 C CA . GLN A 1 208 ? 10.904 -5.764 2.916 1.00 93.44 208 GLN A CA 1
ATOM 1518 C C . GLN A 1 208 ? 11.435 -5.356 4.291 1.00 93.44 208 GLN A C 1
ATOM 1520 O O . GLN A 1 208 ? 11.031 -4.338 4.857 1.00 93.44 208 GLN A O 1
ATOM 1525 N N . ARG A 1 209 ? 12.353 -6.179 4.822 1.00 92.62 209 ARG A N 1
ATOM 1526 C CA . ARG A 1 209 ? 13.018 -5.977 6.125 1.00 92.62 209 ARG A CA 1
ATOM 1527 C C . ARG A 1 209 ? 12.023 -5.737 7.273 1.00 92.62 209 ARG A C 1
ATOM 1529 O O . ARG A 1 209 ? 12.247 -4.891 8.142 1.00 92.62 209 ARG A O 1
ATOM 1536 N N . MET A 1 210 ? 10.906 -6.455 7.222 1.00 96.12 210 MET A N 1
ATOM 1537 C CA . MET A 1 210 ? 9.862 -6.468 8.245 1.00 96.12 210 MET A CA 1
ATOM 1538 C C . MET A 1 210 ? 10.303 -7.317 9.442 1.00 96.12 210 MET A C 1
ATOM 1540 O O . MET A 1 210 ? 11.159 -8.186 9.286 1.00 96.12 210 MET A O 1
ATOM 1544 N N . GLU A 1 211 ? 9.733 -7.069 10.619 1.00 96.44 211 GLU A N 1
ATOM 1545 C CA . GLU A 1 211 ? 9.981 -7.914 11.793 1.00 96.44 211 GLU A CA 1
ATOM 1546 C C . GLU A 1 211 ? 9.305 -9.285 11.630 1.00 96.44 211 GLU A C 1
ATOM 1548 O O . GLU A 1 211 ? 8.350 -9.457 10.858 1.00 96.44 211 GLU A O 1
ATOM 1553 N N . ASP A 1 212 ? 9.780 -10.265 12.398 1.00 94.19 212 ASP A N 1
ATOM 1554 C CA . ASP A 1 212 ? 9.245 -11.621 12.363 1.00 94.19 212 ASP A CA 1
ATOM 1555 C C . ASP A 1 212 ? 7.737 -11.640 12.642 1.00 94.19 212 ASP A C 1
ATOM 1557 O O . ASP A 1 212 ? 7.216 -11.069 13.603 1.00 94.19 212 ASP A O 1
ATOM 1561 N N . GLY A 1 213 ? 7.011 -12.323 11.758 1.00 93.81 213 GLY A N 1
ATOM 1562 C CA . GLY A 1 213 ? 5.565 -12.457 11.840 1.00 93.81 213 GLY A CA 1
ATOM 1563 C C . GLY A 1 213 ? 4.773 -11.224 11.403 1.00 93.81 213 GLY A C 1
ATOM 1564 O O . GLY A 1 213 ? 3.551 -11.265 11.517 1.00 93.81 213 GLY A O 1
ATOM 1565 N N . GLU A 1 214 ? 5.385 -10.143 10.909 1.00 96.75 214 GLU A N 1
ATOM 1566 C CA . GLU A 1 214 ? 4.643 -9.012 10.319 1.00 96.75 214 GLU A CA 1
ATOM 1567 C C . GLU A 1 214 ? 4.136 -9.312 8.902 1.00 96.75 214 GLU A C 1
ATOM 1569 O O . GLU A 1 214 ? 3.086 -8.800 8.510 1.00 96.75 214 GLU A O 1
ATOM 1574 N N . VAL A 1 215 ? 4.838 -10.174 8.159 1.00 96.62 215 VAL A N 1
ATOM 1575 C CA . VAL A 1 215 ? 4.461 -10.634 6.814 1.00 96.62 215 VAL A CA 1
ATOM 1576 C C . VAL A 1 215 ? 4.005 -12.090 6.872 1.00 96.62 215 VAL A C 1
ATOM 1578 O O . VAL A 1 215 ? 4.673 -12.939 7.461 1.00 96.62 215 VAL A O 1
ATOM 1581 N N . VAL A 1 216 ? 2.873 -12.398 6.240 1.00 93.75 216 VAL A N 1
ATOM 1582 C CA . VAL A 1 216 ? 2.370 -13.769 6.105 1.00 93.75 216 VAL A CA 1
ATOM 1583 C C . VAL A 1 216 ? 3.041 -14.450 4.916 1.00 93.75 216 VAL A C 1
ATOM 1585 O O . VAL A 1 216 ? 2.950 -13.971 3.791 1.00 93.75 216 VAL A O 1
ATOM 1588 N N . GLY A 1 217 ? 3.681 -15.597 5.157 1.00 82.38 217 GLY A N 1
ATOM 1589 C CA . GLY A 1 217 ? 4.338 -16.390 4.109 1.00 82.38 217 GLY A CA 1
ATOM 1590 C C . GLY A 1 217 ? 3.465 -17.466 3.450 1.00 82.38 217 GLY A C 1
ATOM 1591 O O . GLY A 1 217 ? 3.890 -18.061 2.469 1.00 82.38 217 GLY A O 1
ATOM 1592 N N . ALA A 1 218 ? 2.263 -17.744 3.973 1.00 78.50 218 ALA A N 1
ATOM 1593 C CA . ALA A 1 218 ? 1.425 -18.858 3.506 1.00 78.50 218 ALA A CA 1
ATOM 1594 C C . ALA A 1 218 ? 0.900 -18.679 2.069 1.00 78.50 218 ALA A C 1
ATOM 1596 O O . ALA A 1 218 ? 0.773 -19.655 1.335 1.00 78.50 218 ALA A O 1
ATOM 1597 N N . ILE A 1 219 ? 0.591 -17.441 1.674 1.00 79.56 219 ILE A N 1
ATOM 1598 C CA . ILE A 1 219 ? 0.252 -17.067 0.298 1.00 79.56 219 ILE A CA 1
ATOM 1599 C C . ILE A 1 219 ? 1.083 -15.834 -0.030 1.00 79.56 219 ILE A C 1
ATOM 1601 O O . ILE A 1 219 ? 0.848 -14.765 0.529 1.00 79.56 219 ILE A O 1
ATOM 1605 N N . ASN A 1 220 ? 2.053 -16.001 -0.924 1.00 87.12 220 ASN A N 1
ATOM 1606 C CA . ASN A 1 220 ? 2.991 -14.957 -1.334 1.00 87.12 220 ASN A CA 1
ATOM 1607 C C . ASN A 1 220 ? 2.840 -14.560 -2.813 1.00 87.12 220 ASN A C 1
ATOM 1609 O O . ASN A 1 220 ? 3.727 -13.926 -3.375 1.00 87.12 220 ASN A O 1
ATOM 1613 N N . ALA A 1 221 ? 1.740 -14.956 -3.454 1.00 96.06 221 ALA A N 1
ATOM 1614 C CA . ALA A 1 221 ? 1.478 -14.720 -4.867 1.00 96.06 221 ALA A CA 1
ATOM 1615 C C . ALA A 1 221 ? 0.057 -14.196 -5.080 1.00 96.06 221 ALA A C 1
ATOM 1617 O O . ALA A 1 221 ? -0.879 -14.563 -4.362 1.00 96.06 221 ALA A O 1
ATOM 1618 N N . LEU A 1 222 ? -0.108 -13.360 -6.100 1.00 97.50 222 LEU A N 1
ATOM 1619 C CA . LEU A 1 222 ? -1.409 -12.995 -6.630 1.00 97.50 222 LEU A CA 1
ATOM 1620 C C . LEU A 1 222 ? -2.002 -14.239 -7.296 1.00 97.50 222 LEU A C 1
ATOM 1622 O O . LEU A 1 222 ? -1.405 -14.817 -8.197 1.00 97.50 222 LEU A O 1
ATOM 1626 N N . LEU A 1 223 ? -3.164 -14.674 -6.826 1.00 97.19 223 LEU A N 1
ATOM 1627 C CA . LEU A 1 223 ? -3.826 -15.892 -7.278 1.00 97.19 223 LEU A CA 1
ATOM 1628 C C . LEU A 1 223 ? -4.794 -15.624 -8.442 1.00 97.19 223 LEU A C 1
ATOM 1630 O O . LEU A 1 223 ? -5.338 -14.519 -8.553 1.00 97.19 223 LEU A O 1
ATOM 1634 N N . PRO A 1 224 ? -5.094 -16.649 -9.266 1.00 97.50 224 PRO A N 1
ATOM 1635 C CA . PRO A 1 224 ? -6.196 -16.595 -10.219 1.00 97.50 224 PRO A CA 1
ATOM 1636 C C . PRO A 1 224 ? -7.523 -16.181 -9.568 1.00 97.50 224 PRO A C 1
ATOM 1638 O O . PRO A 1 224 ? -7.808 -16.517 -8.414 1.00 97.50 224 PRO A O 1
ATOM 1641 N N . SER A 1 225 ? -8.380 -15.498 -10.328 1.00 97.12 225 SER A N 1
ATOM 1642 C CA . SER A 1 225 ? -9.728 -15.148 -9.876 1.00 97.12 225 SER A CA 1
ATOM 1643 C C . SER A 1 225 ? -10.514 -16.399 -9.468 1.00 97.12 225 SER A C 1
ATOM 1645 O O . SER A 1 225 ? -10.447 -17.434 -10.128 1.00 97.12 225 SER A O 1
ATOM 1647 N N . GLY A 1 226 ? -11.256 -16.305 -8.365 1.00 95.50 226 GLY A N 1
ATOM 1648 C CA . GLY A 1 226 ? -11.994 -17.425 -7.770 1.00 95.50 226 GLY A CA 1
ATOM 1649 C C . GLY A 1 226 ? -11.235 -18.166 -6.665 1.00 95.50 226 GLY A C 1
ATOM 1650 O O . GLY A 1 226 ? -11.867 -18.832 -5.849 1.00 95.50 226 GLY A O 1
ATOM 1651 N N . GLN A 1 227 ? -9.910 -18.011 -6.572 1.00 95.56 227 GLN A N 1
ATOM 1652 C CA . GLN A 1 227 ? -9.119 -18.636 -5.508 1.00 95.56 227 GLN A CA 1
ATOM 1653 C C . GLN A 1 227 ? -9.283 -17.918 -4.164 1.00 95.56 227 GLN A C 1
ATOM 1655 O O . GLN A 1 227 ? -9.462 -16.701 -4.097 1.00 95.56 227 GLN A O 1
ATOM 1660 N N . ALA A 1 228 ? -9.233 -18.675 -3.072 1.00 92.31 228 ALA A N 1
ATOM 1661 C CA . ALA A 1 228 ? -9.403 -18.123 -1.735 1.00 92.31 228 ALA A CA 1
ATOM 1662 C C . ALA A 1 228 ? -8.095 -17.529 -1.194 1.00 92.31 228 ALA A C 1
ATOM 1664 O O . ALA A 1 228 ? -7.013 -18.060 -1.423 1.00 92.31 228 ALA A O 1
ATOM 1665 N N . TYR A 1 229 ? -8.225 -16.465 -0.402 1.00 94.50 229 TYR A N 1
ATOM 1666 C CA . TYR A 1 229 ? -7.136 -15.912 0.395 1.00 94.50 229 TYR A CA 1
ATOM 1667 C C . TYR A 1 229 ? -7.442 -16.069 1.882 1.00 94.50 229 TYR A C 1
ATOM 1669 O O . TYR A 1 229 ? -8.557 -15.779 2.324 1.00 94.50 229 TYR A O 1
ATOM 1677 N N . ALA A 1 230 ? -6.439 -16.489 2.649 1.00 92.44 230 ALA A N 1
ATOM 1678 C CA . ALA A 1 230 ? -6.493 -16.574 4.105 1.00 92.44 230 ALA A CA 1
ATOM 1679 C C . ALA A 1 230 ? -5.898 -15.300 4.728 1.00 92.44 230 ALA A C 1
ATOM 1681 O O . ALA A 1 230 ? -4.790 -15.302 5.266 1.00 92.44 230 ALA A O 1
ATOM 1682 N N . TRP A 1 231 ? -6.625 -14.187 4.602 1.00 95.31 231 TRP A N 1
ATOM 1683 C CA . TRP A 1 231 ? -6.186 -12.897 5.125 1.00 95.31 231 TRP A CA 1
ATOM 1684 C C . TRP A 1 231 ? -6.051 -12.911 6.647 1.00 95.31 231 TRP A C 1
ATOM 1686 O O . TRP A 1 231 ? -6.953 -13.340 7.361 1.00 95.31 231 TRP A O 1
ATOM 1696 N N . GLN A 1 232 ? -4.925 -12.396 7.137 1.00 95.44 232 GLN A N 1
ATOM 1697 C CA . GLN A 1 232 ? -4.662 -12.231 8.565 1.00 95.44 232 GLN A CA 1
ATOM 1698 C C . GLN A 1 232 ? -4.728 -10.745 8.948 1.00 95.44 232 GLN A C 1
ATOM 1700 O O . GLN A 1 232 ? -4.028 -9.940 8.322 1.00 95.44 232 GLN A O 1
ATOM 1705 N N . PRO A 1 233 ? -5.541 -10.373 9.955 1.00 95.25 233 PRO A N 1
ATOM 1706 C CA . PRO A 1 233 ? -5.638 -9.003 10.453 1.00 95.25 233 PRO A CA 1
ATOM 1707 C C . PRO A 1 233 ? -4.302 -8.457 10.973 1.00 95.25 233 PRO A C 1
ATOM 1709 O O . PRO A 1 233 ? -3.558 -9.161 11.656 1.00 95.25 233 PRO A O 1
ATOM 1712 N N . GLY A 1 234 ? -3.995 -7.198 10.654 1.00 94.50 234 GLY A N 1
ATOM 1713 C CA . GLY A 1 234 ? -2.777 -6.507 11.086 1.00 94.50 234 GLY A CA 1
ATOM 1714 C C . GLY A 1 234 ? -1.483 -7.025 10.451 1.00 94.50 234 GLY A C 1
ATOM 1715 O O . GLY A 1 234 ? -0.404 -6.608 10.869 1.00 94.50 234 GLY A O 1
ATOM 1716 N N . LYS A 1 235 ? -1.568 -7.938 9.474 1.00 97.12 235 LYS A N 1
ATOM 1717 C CA . LYS A 1 235 ? -0.408 -8.521 8.792 1.00 97.12 235 LYS A CA 1
ATOM 1718 C C . LYS A 1 235 ? -0.310 -8.071 7.341 1.00 97.12 235 LYS A C 1
ATOM 1720 O O . LYS A 1 235 ? -1.323 -7.815 6.683 1.00 97.12 235 LYS A O 1
ATOM 1725 N N . PHE A 1 236 ? 0.923 -8.028 6.853 1.00 98.31 236 PHE A N 1
ATOM 1726 C CA . PHE A 1 236 ? 1.258 -7.791 5.458 1.00 98.31 236 PHE A CA 1
ATOM 1727 C C . PHE A 1 236 ? 1.147 -9.079 4.644 1.00 98.31 236 PHE A C 1
ATOM 1729 O O . PHE A 1 236 ? 1.576 -10.147 5.079 1.00 98.31 236 PHE A O 1
ATOM 1736 N N . HIS A 1 237 ? 0.611 -8.955 3.435 1.00 97.88 237 HIS A N 1
ATOM 1737 C CA . HIS A 1 237 ? 0.513 -10.014 2.437 1.00 97.88 237 HIS A CA 1
ATOM 1738 C C . HIS A 1 237 ? 1.166 -9.502 1.155 1.00 97.88 237 HIS A C 1
ATOM 1740 O O . HIS A 1 237 ? 0.561 -8.726 0.412 1.00 97.88 237 HIS A O 1
ATOM 1746 N N . ASN A 1 238 ? 2.422 -9.893 0.932 1.00 97.31 238 ASN A N 1
ATOM 1747 C CA . ASN A 1 238 ? 3.135 -9.603 -0.310 1.00 97.31 238 ASN A CA 1
ATOM 1748 C C . ASN A 1 238 ? 2.654 -10.580 -1.386 1.00 97.31 238 ASN A C 1
ATOM 1750 O O . ASN A 1 238 ? 2.855 -11.782 -1.255 1.00 97.31 238 ASN A O 1
ATOM 1754 N N . LEU A 1 239 ? 2.009 -10.069 -2.427 1.00 97.62 239 LEU A N 1
ATOM 1755 C CA . LEU A 1 239 ? 1.504 -10.849 -3.547 1.00 97.62 239 LEU A CA 1
ATOM 1756 C C . LEU A 1 239 ? 2.420 -10.648 -4.754 1.00 97.62 239 LEU A C 1
ATOM 1758 O O . LEU A 1 239 ? 2.293 -9.659 -5.484 1.00 97.62 239 LEU A O 1
ATOM 1762 N N . GLU A 1 240 ? 3.328 -11.591 -4.981 1.00 96.75 240 GLU A N 1
ATOM 1763 C CA . GLU A 1 240 ? 4.102 -11.672 -6.218 1.00 96.75 240 GLU A CA 1
ATOM 1764 C C . GLU A 1 240 ? 3.125 -11.808 -7.398 1.00 96.75 240 GLU A C 1
ATOM 1766 O O . GLU A 1 240 ? 2.248 -12.670 -7.406 1.00 96.75 240 GLU A O 1
ATOM 1771 N N . SER A 1 241 ? 3.206 -10.886 -8.350 1.00 96.94 241 SER A N 1
ATOM 1772 C CA . SER A 1 241 ? 2.172 -10.647 -9.358 1.00 96.94 241 SER A CA 1
ATOM 1773 C C . SER A 1 241 ? 2.682 -10.782 -10.792 1.00 96.94 241 SER A C 1
ATOM 1775 O O . SER A 1 241 ? 1.959 -10.413 -11.718 1.00 96.94 241 SER A O 1
ATOM 1777 N N . SER A 1 242 ? 3.892 -11.313 -11.010 1.00 94.69 242 SER A N 1
ATOM 1778 C CA . SER A 1 242 ? 4.528 -11.351 -12.339 1.00 94.69 242 SER A CA 1
ATOM 1779 C C . SER A 1 242 ? 3.763 -12.184 -13.369 1.00 94.69 242 SER A C 1
ATOM 1781 O O . SER A 1 242 ? 3.939 -11.977 -14.565 1.00 94.69 242 SER A O 1
ATOM 1783 N N . ALA A 1 243 ? 2.886 -13.090 -12.928 1.00 95.62 243 ALA A N 1
ATOM 1784 C CA . ALA A 1 243 ? 2.021 -13.868 -13.815 1.00 95.62 243 ALA A CA 1
ATOM 1785 C C . ALA A 1 243 ? 0.844 -13.068 -14.408 1.00 95.62 243 ALA A C 1
ATOM 1787 O O . ALA A 1 243 ? 0.264 -13.497 -15.403 1.00 95.62 243 ALA A O 1
ATOM 1788 N N . PHE A 1 244 ? 0.454 -11.945 -13.793 1.00 96.62 244 PHE A N 1
ATOM 1789 C CA . PHE A 1 244 ? -0.785 -11.235 -14.142 1.00 96.62 244 PHE A CA 1
ATOM 1790 C C . PHE A 1 244 ? -0.593 -9.741 -14.395 1.00 96.62 244 PHE A C 1
ATOM 1792 O O . PHE A 1 244 ? -1.286 -9.184 -15.239 1.00 96.62 244 PHE A O 1
ATOM 1799 N N . ILE A 1 245 ? 0.327 -9.090 -13.685 1.00 95.62 245 ILE A N 1
ATOM 1800 C CA . ILE A 1 245 ? 0.635 -7.668 -13.863 1.00 95.62 245 ILE A CA 1
ATOM 1801 C C . ILE A 1 245 ? 1.797 -7.584 -14.847 1.00 95.62 245 ILE A C 1
ATOM 1803 O O . ILE A 1 245 ? 2.968 -7.697 -14.480 1.00 95.62 245 ILE A O 1
ATOM 1807 N N . VAL A 1 246 ? 1.436 -7.485 -16.125 1.00 93.75 246 VAL A N 1
ATOM 1808 C CA . VAL A 1 246 ? 2.345 -7.559 -17.272 1.00 93.75 246 VAL A CA 1
ATOM 1809 C C . VAL A 1 246 ? 1.881 -6.556 -18.325 1.00 93.75 246 VAL A C 1
ATOM 1811 O O . VAL A 1 246 ? 0.684 -6.453 -18.591 1.00 93.75 246 VAL A O 1
ATOM 1814 N N . ASP A 1 247 ? 2.818 -5.838 -18.942 1.00 91.56 247 ASP A N 1
ATOM 1815 C CA . ASP A 1 247 ? 2.543 -5.091 -20.170 1.00 91.56 247 ASP A CA 1
ATOM 1816 C C . ASP A 1 247 ? 2.456 -6.084 -21.347 1.00 91.56 247 ASP A C 1
ATOM 1818 O O . ASP A 1 247 ? 3.435 -6.786 -21.613 1.00 91.56 247 ASP A O 1
ATOM 1822 N N . PRO A 1 248 ? 1.332 -6.162 -22.085 1.00 89.25 248 PRO A N 1
ATOM 1823 C CA . PRO A 1 248 ? 1.190 -7.056 -23.233 1.00 89.25 248 PRO A CA 1
ATOM 1824 C C . PRO A 1 248 ? 2.202 -6.778 -24.356 1.00 89.25 248 PRO A C 1
ATOM 1826 O O . PRO A 1 248 ? 2.424 -7.647 -25.196 1.00 89.25 248 PRO A O 1
ATOM 1829 N N . SER A 1 249 ? 2.825 -5.598 -24.365 1.00 89.69 249 SER A N 1
ATOM 1830 C CA . SER A 1 249 ? 3.880 -5.215 -25.311 1.00 89.69 249 SER A CA 1
ATOM 1831 C C . SER A 1 249 ? 5.294 -5.521 -24.794 1.00 89.69 249 SER A C 1
ATOM 1833 O O . SER A 1 249 ? 6.269 -5.228 -25.481 1.00 89.69 249 SER A O 1
ATOM 1835 N N . GLY A 1 250 ? 5.425 -6.082 -23.585 1.00 85.00 250 GLY A N 1
ATOM 1836 C CA . GLY A 1 250 ? 6.710 -6.395 -22.948 1.00 85.00 250 GLY A CA 1
ATOM 1837 C C . GLY A 1 250 ? 7.408 -5.207 -22.271 1.00 85.00 250 GLY A C 1
ATOM 1838 O O . GLY A 1 250 ? 8.584 -5.315 -21.929 1.00 85.00 250 GLY A O 1
ATOM 1839 N N . GLY A 1 251 ? 6.716 -4.078 -22.100 1.00 83.56 251 GLY A N 1
ATOM 1840 C CA . GLY A 1 251 ? 7.215 -2.893 -21.404 1.00 83.56 251 GLY A CA 1
ATOM 1841 C C . GLY A 1 251 ? 7.002 -2.911 -19.885 1.00 83.56 251 GLY A C 1
ATOM 1842 O O . GLY A 1 251 ? 6.946 -3.959 -19.240 1.00 83.56 251 GLY A O 1
ATOM 1843 N N . ASP A 1 252 ? 6.931 -1.717 -19.297 1.00 82.69 252 ASP A N 1
ATOM 1844 C CA . ASP A 1 252 ? 6.824 -1.522 -17.850 1.00 82.69 252 ASP A CA 1
ATOM 1845 C C . ASP A 1 252 ? 5.426 -1.874 -17.318 1.00 82.69 252 ASP A C 1
ATOM 1847 O O . ASP A 1 252 ? 4.424 -1.249 -17.671 1.00 82.69 252 ASP A O 1
ATOM 1851 N N . ALA A 1 253 ? 5.356 -2.845 -16.405 1.00 88.69 253 ALA A N 1
ATOM 1852 C CA . ALA A 1 253 ? 4.086 -3.357 -15.900 1.00 88.69 253 ALA A CA 1
ATOM 1853 C C . ALA A 1 253 ? 3.435 -2.474 -14.818 1.00 88.69 253 ALA A C 1
ATOM 1855 O O . ALA A 1 253 ? 2.335 -2.783 -14.358 1.00 88.69 253 ALA A O 1
ATOM 1856 N N . HIS A 1 254 ? 4.073 -1.370 -14.413 1.00 88.00 254 HIS A N 1
ATOM 1857 C CA . HIS A 1 254 ? 3.626 -0.505 -13.315 1.00 88.00 254 HIS A CA 1
ATOM 1858 C C . HIS A 1 254 ? 2.151 -0.074 -13.419 1.00 88.00 254 HIS A C 1
ATOM 1860 O O . HIS A 1 254 ? 1.430 -0.037 -12.421 1.00 88.00 254 HIS A O 1
ATOM 1866 N N . GLY A 1 255 ? 1.684 0.240 -14.632 1.00 87.12 255 GLY A N 1
ATOM 1867 C CA . GLY A 1 255 ? 0.301 0.651 -14.897 1.00 87.12 255 GLY A CA 1
ATOM 1868 C C . GLY A 1 255 ? -0.695 -0.499 -15.088 1.00 87.12 255 GLY A C 1
ATOM 1869 O O . GLY A 1 255 ? -1.899 -0.257 -15.088 1.00 87.12 255 GLY A O 1
ATOM 1870 N N . PHE A 1 256 ? -0.233 -1.745 -15.226 1.00 93.50 256 PHE A N 1
ATOM 1871 C CA . PHE A 1 256 ? -1.035 -2.899 -15.660 1.00 93.50 256 PHE A CA 1
ATOM 1872 C C . PHE A 1 256 ? -1.720 -3.638 -14.503 1.00 93.50 256 PHE A C 1
ATOM 1874 O O . PHE A 1 256 ? -1.831 -4.860 -14.476 1.00 93.50 256 PHE A O 1
ATOM 1881 N N . VAL A 1 257 ? -2.217 -2.874 -13.530 1.00 94.06 257 VAL A N 1
ATOM 1882 C CA . VAL A 1 257 ? -2.896 -3.402 -12.333 1.00 94.06 257 VAL A CA 1
ATOM 1883 C C . VAL A 1 257 ? -4.382 -3.694 -12.564 1.00 94.06 257 VAL A C 1
ATOM 1885 O O . VAL A 1 257 ? -5.064 -4.222 -11.688 1.00 94.06 257 VAL A O 1
ATOM 1888 N N . TYR A 1 258 ? -4.907 -3.352 -13.741 1.00 93.62 258 TYR A N 1
ATOM 1889 C CA . TYR A 1 258 ? -6.320 -3.451 -14.111 1.00 93.62 258 TYR A CA 1
ATOM 1890 C C . TYR A 1 258 ? -6.721 -4.860 -14.584 1.00 93.62 258 TYR A C 1
ATOM 1892 O O . TYR A 1 258 ? -7.408 -5.030 -15.588 1.00 93.62 258 TYR A O 1
ATOM 1900 N N . VAL A 1 259 ? -6.307 -5.888 -13.841 1.00 95.06 259 VAL A N 1
ATOM 1901 C CA . VAL A 1 259 ? -6.570 -7.297 -14.172 1.00 95.06 259 VAL A CA 1
ATOM 1902 C C . VAL A 1 259 ? -7.586 -7.938 -13.213 1.00 95.06 259 VAL A C 1
ATOM 1904 O O . VAL A 1 259 ? -7.650 -7.560 -12.036 1.00 95.06 259 VAL A O 1
ATOM 1907 N N . PRO A 1 260 ? -8.381 -8.933 -13.663 1.00 97.69 260 PRO A N 1
ATOM 1908 C CA . PRO A 1 260 ? -9.403 -9.583 -12.833 1.00 97.69 260 PRO A CA 1
ATOM 1909 C C . PRO A 1 260 ? -8.882 -10.171 -11.514 1.00 97.69 260 PRO A C 1
ATOM 1911 O O . PRO A 1 260 ? -9.624 -10.266 -10.538 1.00 97.69 260 PRO A O 1
ATOM 1914 N N . GLN A 1 261 ? -7.612 -10.566 -11.466 1.00 98.19 261 GLN A N 1
ATOM 1915 C CA . GLN A 1 261 ? -6.950 -11.142 -10.297 1.00 98.19 261 GLN A CA 1
ATOM 1916 C C . GLN A 1 261 ? -6.738 -10.091 -9.203 1.00 98.19 261 GLN A C 1
ATOM 1918 O O . GLN A 1 261 ? -6.994 -10.364 -8.030 1.00 98.19 261 GLN A O 1
ATOM 1923 N N . VAL A 1 262 ? -6.352 -8.868 -9.587 1.00 97.81 262 VAL A N 1
ATOM 1924 C CA . VAL A 1 262 ? -6.229 -7.728 -8.666 1.00 97.81 262 VAL A CA 1
ATOM 1925 C C . VAL A 1 262 ? -7.605 -7.344 -8.128 1.00 97.81 262 VAL A C 1
ATOM 1927 O O . VAL A 1 262 ? -7.781 -7.235 -6.914 1.00 97.81 262 VAL A O 1
ATOM 1930 N N . ALA A 1 263 ? -8.607 -7.226 -9.006 1.00 97.06 263 ALA A N 1
ATOM 1931 C CA . ALA A 1 263 ? -9.985 -6.952 -8.596 1.00 97.06 263 ALA A CA 1
ATOM 1932 C C . ALA A 1 263 ? -10.522 -8.030 -7.638 1.00 97.06 263 ALA A C 1
ATOM 1934 O O . ALA A 1 263 ? -11.148 -7.718 -6.621 1.00 97.06 263 ALA A O 1
ATOM 1935 N N . TRP A 1 264 ? -10.227 -9.300 -7.923 1.00 97.88 264 TRP A N 1
ATOM 1936 C CA . TRP A 1 264 ? -10.596 -10.413 -7.060 1.00 97.88 264 TRP A CA 1
ATOM 1937 C C . TRP A 1 264 ? -9.927 -10.310 -5.685 1.00 97.88 264 TRP A C 1
ATOM 1939 O O . TRP A 1 264 ? -10.633 -10.342 -4.677 1.00 97.88 264 TRP A O 1
ATOM 1949 N N . ALA A 1 265 ? -8.608 -10.103 -5.620 1.00 97.06 265 ALA A N 1
ATOM 1950 C CA . ALA A 1 265 ? -7.887 -9.932 -4.357 1.00 97.06 265 ALA A CA 1
ATOM 1951 C C . ALA A 1 265 ? -8.460 -8.775 -3.517 1.00 97.06 265 ALA A C 1
ATOM 1953 O O . ALA A 1 265 ? -8.758 -8.966 -2.336 1.00 97.06 265 ALA A O 1
ATOM 1954 N N . ILE A 1 266 ? -8.714 -7.617 -4.140 1.00 97.12 266 ILE A N 1
ATOM 1955 C CA . ILE A 1 266 ? -9.355 -6.459 -3.494 1.00 97.12 266 ILE A CA 1
ATOM 1956 C C . ILE A 1 266 ? -10.733 -6.832 -2.946 1.00 97.12 266 ILE A C 1
ATOM 1958 O O . ILE A 1 266 ? -11.028 -6.557 -1.783 1.00 97.12 266 ILE A O 1
ATOM 1962 N N . SER A 1 267 ? -11.572 -7.494 -3.747 1.00 96.94 267 SER A N 1
ATOM 1963 C CA . SER A 1 267 ? -12.906 -7.904 -3.296 1.00 96.94 267 SER A CA 1
ATOM 1964 C C . SER A 1 267 ? -12.824 -8.813 -2.068 1.00 96.94 267 SER A C 1
ATOM 1966 O O . SER A 1 267 ? -13.576 -8.629 -1.114 1.00 96.94 267 SER A O 1
ATOM 1968 N N . ARG A 1 268 ? -11.851 -9.737 -2.038 1.00 96.50 268 ARG A N 1
ATOM 1969 C CA . ARG A 1 268 ? -11.623 -10.643 -0.909 1.00 96.50 268 ARG A CA 1
ATOM 1970 C C . ARG A 1 268 ? -11.158 -9.909 0.343 1.00 96.50 268 ARG A C 1
ATOM 1972 O O . ARG A 1 268 ? -11.548 -10.319 1.428 1.00 96.50 268 ARG A O 1
ATOM 1979 N N . VAL A 1 269 ? -10.361 -8.850 0.201 1.00 95.81 269 VAL A N 1
ATOM 1980 C CA . VAL A 1 269 ? -9.955 -7.969 1.312 1.00 95.81 269 VAL A CA 1
ATOM 1981 C C . VAL A 1 269 ? -11.146 -7.199 1.885 1.00 95.81 269 VAL A C 1
ATOM 1983 O O . VAL A 1 269 ? -11.274 -7.068 3.100 1.00 95.81 269 VAL A O 1
ATOM 1986 N N . ILE A 1 270 ? -12.030 -6.695 1.021 1.00 94.25 270 ILE A N 1
ATOM 1987 C CA . ILE A 1 270 ? -13.201 -5.920 1.451 1.00 94.25 270 ILE A CA 1
ATOM 1988 C C . ILE A 1 270 ? -14.191 -6.813 2.212 1.00 94.25 270 ILE A C 1
ATOM 1990 O O . ILE A 1 270 ? -14.724 -6.401 3.240 1.00 94.25 270 ILE A O 1
ATOM 1994 N N . VAL A 1 271 ? -14.414 -8.047 1.744 1.00 91.06 271 VAL A N 1
ATOM 1995 C CA . VAL A 1 271 ? -15.382 -8.974 2.362 1.00 91.06 271 VAL A CA 1
ATOM 1996 C C . VAL A 1 271 ? -14.816 -9.820 3.501 1.00 91.06 271 VAL A C 1
ATOM 1998 O O . VAL A 1 271 ? -15.597 -10.442 4.210 1.00 91.06 271 VAL A O 1
ATOM 2001 N N . SER A 1 272 ? -13.493 -9.878 3.705 1.00 83.00 272 SER A N 1
ATOM 2002 C CA . SER A 1 272 ? -12.901 -10.604 4.849 1.00 83.00 272 SER A CA 1
ATOM 2003 C C . SER A 1 272 ? -13.124 -9.913 6.192 1.00 83.00 272 SER A C 1
ATOM 2005 O O . SER A 1 272 ? -12.576 -10.340 7.205 1.00 83.00 272 SER A O 1
ATOM 2007 N N . ALA A 1 273 ? -13.861 -8.810 6.164 1.00 61.69 273 ALA A N 1
ATOM 2008 C CA . ALA A 1 273 ? -14.088 -7.929 7.273 1.00 61.69 273 ALA A CA 1
ATOM 2009 C C . ALA A 1 273 ? -15.220 -8.410 8.176 1.00 61.69 273 ALA A C 1
ATOM 2011 O O . ALA A 1 273 ? -16.362 -8.578 7.694 1.00 61.69 273 ALA A O 1
#

Secondary structure (DSSP, 8-state):
--PPPGGGSHHHHHHS-HHHHHHHHSSPP--------------S-HHHHHHHHHHHHHHHHHHHHHHHHHHHHHHHHHHHHIIIIIHHHHHHHHHHHSS---EEEEEETHHHHHHHHHHHH---S-EEEEEEES--SBTTTT-TTTT-TTHHHHHTT--SS-EEEEE-TT-HHHHSSSHHHHHHHT--GGG-SSSS-TT-BHHHH-S-SPPTTSB--S--BPPPTT------TT-EEEEE-TTTS--TTSS-GGG---SHHHHHHHHHHHHT-

pLDDT: mean 73.51, std 25.61, range [25.36, 98.69]